Protein AF-0000000083109271 (afdb_homodimer)

Organism: NCBI:txid185642

Structure (mmCIF, N/CA/C/O backbone):
data_AF-0000000083109271-model_v1
#
loop_
_entity.id
_entity.type
_entity.pdbx_description
1 polymer 'Uncharacterized protein'
#
loop_
_atom_site.group_PDB
_atom_site.id
_atom_site.type_symbol
_atom_site.label_atom_id
_atom_site.label_alt_id
_atom_site.label_comp_id
_atom_site.label_asym_id
_atom_site.label_entity_id
_atom_site.label_seq_id
_atom_site.pdbx_PDB_ins_code
_atom_site.Cartn_x
_atom_site.Cartn_y
_atom_site.Cartn_z
_atom_site.occupancy
_atom_site.B_iso_or_equiv
_atom_site.auth_seq_id
_atom_site.auth_comp_id
_atom_site.auth_asym_id
_atom_site.auth_atom_id
_atom_site.pdbx_PDB_model_num
ATOM 1 N N . MET A 1 1 ? 18.438 64.188 4.258 1 33.44 1 MET A N 1
ATOM 2 C CA . MET A 1 1 ? 17.203 64.125 3.498 1 33.44 1 MET A CA 1
ATOM 3 C C . MET A 1 1 ? 16.547 62.719 3.629 1 33.44 1 MET A C 1
ATOM 5 O O . MET A 1 1 ? 17.172 61.719 3.338 1 33.44 1 MET A O 1
ATOM 9 N N . THR A 1 2 ? 15.68 62.5 4.598 1 39.66 2 THR A N 1
ATOM 10 C CA . THR A 1 2 ? 15.195 61.219 5.141 1 39.66 2 THR A CA 1
ATOM 11 C C . THR A 1 2 ? 14.234 60.562 4.164 1 39.66 2 THR A C 1
ATOM 13 O O . THR A 1 2 ? 13.367 61.219 3.588 1 39.66 2 THR A O 1
ATOM 16 N N . LEU A 1 3 ? 14.688 59.656 3.338 1 44.5 3 LEU A N 1
ATOM 17 C CA . LEU A 1 3 ? 13.922 59 2.271 1 44.5 3 LEU A CA 1
ATOM 18 C C . LEU A 1 3 ? 12.672 58.344 2.826 1 44.5 3 LEU A C 1
ATOM 20 O O . LEU A 1 3 ? 12.727 57.688 3.875 1 44.5 3 LEU A O 1
ATOM 24 N N . PRO A 1 4 ? 11.391 58.719 2.477 1 43.66 4 PRO A N 1
ATOM 25 C CA . PRO A 1 4 ? 10.133 58.281 3.088 1 43.66 4 PRO A CA 1
ATOM 26 C C . PRO A 1 4 ? 9.844 56.812 2.809 1 43.66 4 PRO A C 1
ATOM 28 O O . PRO A 1 4 ? 10.258 56.281 1.772 1 43.66 4 PRO A O 1
ATOM 31 N N . VAL A 1 5 ? 9.844 55.875 3.785 1 42.28 5 VAL A N 1
ATOM 32 C CA . VAL A 1 5 ? 9.531 54.438 3.674 1 42.28 5 VAL A CA 1
ATOM 33 C C . VAL A 1 5 ? 8.07 54.25 3.273 1 42.28 5 VAL A C 1
ATOM 35 O O . VAL A 1 5 ? 7.168 54.781 3.943 1 42.28 5 VAL A O 1
ATOM 38 N N . ARG A 1 6 ? 7.684 54.156 2.064 1 40.88 6 ARG A N 1
ATOM 39 C CA . ARG A 1 6 ? 6.312 53.969 1.598 1 40.88 6 ARG A CA 1
ATOM 40 C C . ARG A 1 6 ? 5.703 52.688 2.164 1 40.88 6 ARG A C 1
ATOM 42 O O . ARG A 1 6 ? 6.273 51.625 2.02 1 40.88 6 ARG A O 1
ATOM 49 N N . ARG A 1 7 ? 5.008 52.75 3.213 1 38.44 7 ARG A N 1
ATOM 50 C CA . ARG A 1 7 ? 4.266 51.625 3.785 1 38.44 7 ARG A CA 1
ATOM 51 C C . ARG A 1 7 ? 3.186 51.156 2.826 1 38.44 7 ARG A C 1
ATOM 53 O O . ARG A 1 7 ? 2.4 51.938 2.309 1 38.44 7 ARG A O 1
ATOM 60 N N . ALA A 1 8 ? 3.342 50.094 2.098 1 38.78 8 ALA A N 1
ATOM 61 C CA . ALA A 1 8 ? 2.387 49.5 1.168 1 38.78 8 ALA A CA 1
ATOM 62 C C . ALA A 1 8 ? 1.059 49.219 1.859 1 38.78 8 ALA A C 1
ATOM 64 O O . ALA A 1 8 ? 1.035 48.719 2.994 1 38.78 8 ALA A O 1
ATOM 65 N N . GLY A 1 9 ? 0.01 49.844 1.581 1 34.12 9 GLY A N 1
ATOM 66 C CA . GLY A 1 9 ? -1.346 49.75 2.1 1 34.12 9 GLY A CA 1
ATOM 67 C C . GLY A 1 9 ? -1.927 48.344 2.039 1 34.12 9 GLY A C 1
ATOM 68 O O . GLY A 1 9 ? -1.561 47.562 1.168 1 34.12 9 GLY A O 1
ATOM 69 N N . ALA A 1 10 ? -2.35 47.812 3.178 1 34.78 10 ALA A N 1
ATOM 70 C CA . ALA A 1 10 ? -3.016 46.531 3.377 1 34.78 10 ALA A CA 1
ATOM 71 C C . ALA A 1 10 ? -4.176 46.344 2.398 1 34.78 10 ALA A C 1
ATOM 73 O O . ALA A 1 10 ? -5.098 47.188 2.369 1 34.78 10 ALA A O 1
ATOM 74 N N . THR A 1 11 ? -3.98 45.906 1.215 1 39.78 11 THR A N 1
ATOM 75 C CA . THR A 1 11 ? -5.125 45.594 0.373 1 39.78 11 THR A CA 1
ATOM 76 C C . THR A 1 11 ? -6.188 44.844 1.175 1 39.78 11 THR A C 1
ATOM 78 O O . THR A 1 11 ? -5.867 43.969 1.988 1 39.78 11 THR A O 1
ATOM 81 N N . PRO A 1 12 ? -7.434 45.281 1.32 1 40.5 12 PRO A N 1
ATOM 82 C CA . PRO A 1 12 ? -8.523 44.594 2.021 1 40.5 12 PRO A CA 1
ATOM 83 C C . PRO A 1 12 ? -8.586 43.094 1.694 1 40.5 12 PRO A C 1
ATOM 85 O O . PRO A 1 12 ? -8.172 42.688 0.608 1 40.5 12 PRO A O 1
ATOM 88 N N . ALA A 1 13 ? -8.438 42.25 2.668 1 38.62 13 ALA A N 1
ATOM 89 C CA . ALA A 1 13 ? -8.625 40.781 2.602 1 38.62 13 ALA A CA 1
ATOM 90 C C . ALA A 1 13 ? -9.883 40.438 1.815 1 38.62 13 ALA A C 1
ATOM 92 O O . ALA A 1 13 ? -11 40.562 2.32 1 38.62 13 ALA A O 1
ATOM 93 N N . MET A 1 14 ? -10.078 40.875 0.591 1 36.94 14 MET A N 1
ATOM 94 C CA . MET A 1 14 ? -11.195 40.281 -0.158 1 36.94 14 MET A CA 1
ATOM 95 C C . MET A 1 14 ? -11.359 38.812 0.16 1 36.94 14 MET A C 1
ATOM 97 O O . MET A 1 14 ? -10.367 38.062 0.246 1 36.94 14 MET A O 1
ATOM 101 N N . TRP A 1 15 ? -12.508 38.406 0.805 1 38.78 15 TRP A N 1
ATOM 102 C CA . TRP A 1 15 ? -13.039 37.094 1.066 1 38.78 15 TRP A CA 1
ATOM 103 C C . TRP A 1 15 ? -12.68 36.125 -0.062 1 38.78 15 TRP A C 1
ATOM 105 O O . TRP A 1 15 ? -13.094 36.312 -1.208 1 38.78 15 TRP A O 1
ATOM 115 N N . ARG A 1 16 ? -11.492 35.781 -0.219 1 41.09 16 ARG A N 1
ATOM 116 C CA . ARG A 1 16 ? -11.117 34.781 -1.213 1 41.09 16 ARG A CA 1
ATOM 117 C C . ARG A 1 16 ? -11.977 33.531 -1.068 1 41.09 16 ARG A C 1
ATOM 119 O O . ARG A 1 16 ? -11.688 32.656 -0.235 1 41.09 16 ARG A O 1
ATOM 126 N N . PRO A 1 17 ? -13.289 33.656 -1.254 1 43.59 17 PRO A N 1
ATOM 127 C CA . PRO A 1 17 ? -14.164 32.469 -1.225 1 43.59 17 PRO A CA 1
ATOM 128 C C . PRO A 1 17 ? -13.555 31.266 -1.937 1 43.59 17 PRO A C 1
ATOM 130 O O . PRO A 1 17 ? -14.039 30.141 -1.782 1 43.59 17 PRO A O 1
ATOM 133 N N . PHE A 1 18 ? -12.781 31.516 -3.008 1 41.62 18 PHE A N 1
ATOM 134 C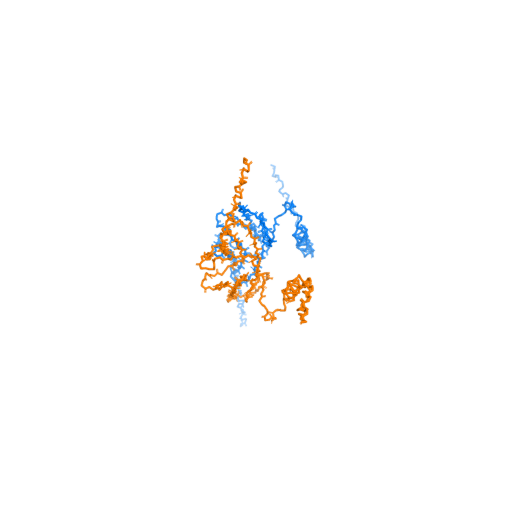 CA . PHE A 1 18 ? -12.477 30.453 -3.963 1 41.62 18 PHE A CA 1
ATOM 135 C C . PHE A 1 18 ? -11.336 29.578 -3.453 1 41.62 18 PHE A C 1
ATOM 137 O O . PHE A 1 18 ? -10.625 28.953 -4.242 1 41.62 18 PHE A O 1
ATOM 144 N N . ARG A 1 19 ? -10.891 29.797 -2.316 1 45.44 19 ARG A N 1
ATOM 145 C CA . ARG A 1 19 ? -9.906 28.828 -1.854 1 45.44 19 ARG A CA 1
ATOM 146 C C . ARG A 1 19 ? -10.43 27.406 -2.002 1 45.44 19 ARG A C 1
ATOM 148 O O . ARG A 1 19 ? -9.656 26.469 -2.248 1 45.44 19 ARG A O 1
ATOM 155 N N . GLY A 1 20 ? -11.742 27.266 -1.906 1 47.72 20 GLY A N 1
ATOM 156 C CA . GLY A 1 20 ? -12.344 25.969 -2.135 1 47.72 20 GLY A CA 1
ATOM 157 C C . GLY A 1 20 ? -12.18 25.484 -3.561 1 47.72 20 GLY A C 1
ATOM 158 O O . GLY A 1 20 ? -11.945 24.281 -3.793 1 47.72 20 GLY A O 1
ATOM 159 N N . PHE A 1 21 ? -12.297 26.422 -4.469 1 49.78 21 PHE A N 1
ATOM 160 C CA . PHE A 1 21 ? -12.227 26.047 -5.875 1 49.78 21 PHE A CA 1
ATOM 161 C C . PHE A 1 21 ? -10.797 25.688 -6.27 1 49.78 21 PHE A C 1
ATOM 163 O O . PHE A 1 21 ? -10.578 24.75 -7.047 1 49.78 21 PHE A O 1
ATOM 170 N N . GLU A 1 22 ? -9.844 26.328 -5.707 1 51.22 22 GLU A N 1
ATOM 171 C CA . GLU A 1 22 ? -8.461 25.984 -6.031 1 51.22 22 GLU A CA 1
ATOM 172 C C . GLU A 1 22 ? -8.094 24.609 -5.484 1 51.22 22 GLU A C 1
ATOM 174 O O . GLU A 1 22 ? -7.379 23.844 -6.145 1 51.22 22 GLU A O 1
ATOM 179 N N . ASP A 1 23 ? -8.578 24.359 -4.297 1 53.47 23 ASP A N 1
ATOM 180 C CA . ASP A 1 23 ? -8.336 23.047 -3.73 1 53.47 23 ASP A CA 1
ATOM 181 C C . ASP A 1 23 ? -9.062 21.969 -4.535 1 53.47 23 ASP A C 1
ATOM 183 O O . ASP A 1 23 ? -8.516 20.875 -4.754 1 53.47 23 ASP A O 1
ATOM 187 N N . ILE A 1 24 ? -10.219 22.438 -5.074 1 55.84 24 ILE A N 1
ATOM 188 C CA . ILE A 1 24 ? -10.984 21.469 -5.852 1 55.84 24 ILE A CA 1
ATOM 189 C C . ILE A 1 24 ? -10.336 21.281 -7.223 1 55.84 24 ILE A C 1
ATOM 191 O O . ILE A 1 24 ? -10.234 20.156 -7.715 1 55.84 24 ILE A O 1
ATOM 195 N N . TYR A 1 25 ? -9.836 22.312 -7.809 1 55.38 25 TYR A N 1
ATOM 196 C CA . TYR A 1 25 ? -9.188 22.234 -9.109 1 55.38 25 TYR A CA 1
ATOM 197 C C . TYR A 1 25 ? -7.867 21.484 -9.008 1 55.38 25 TYR A C 1
ATOM 199 O O . TYR A 1 25 ? -7.543 20.672 -9.875 1 55.38 25 TYR A O 1
ATOM 207 N N . SER A 1 26 ? -7.129 21.766 -7.98 1 57.38 26 SER A N 1
ATOM 208 C CA . SER A 1 26 ? -5.891 21.016 -7.781 1 57.38 26 SER A CA 1
ATOM 209 C C . SER A 1 26 ? -6.176 19.531 -7.516 1 57.38 26 SER A C 1
ATOM 211 O O . SER A 1 26 ? -5.48 18.656 -8.039 1 57.38 26 SER A O 1
ATOM 213 N N . GLU A 1 27 ? -7.219 19.344 -6.855 1 55.88 27 GLU A N 1
ATOM 214 C CA . GLU A 1 27 ? -7.617 17.953 -6.609 1 55.88 27 GLU A CA 1
ATOM 215 C C . GLU A 1 27 ? -8.164 17.297 -7.879 1 55.88 27 GLU A C 1
ATOM 217 O O . GLU A 1 27 ? -7.891 16.125 -8.148 1 55.88 27 GLU A O 1
ATOM 222 N N . PHE A 1 28 ? -8.922 18.109 -8.602 1 57.59 28 PHE A N 1
ATOM 223 C CA . PHE A 1 28 ? -9.43 17.641 -9.883 1 57.59 28 PHE A CA 1
ATOM 224 C C . PHE A 1 28 ? -8.289 17.359 -10.852 1 57.59 28 PHE A C 1
ATOM 226 O O . PHE A 1 28 ? -8.297 16.328 -11.539 1 57.59 28 PHE A O 1
ATOM 233 N N . ASP A 1 29 ? -7.406 18.203 -10.977 1 56.56 29 ASP A N 1
ATOM 234 C CA . ASP A 1 29 ? -6.242 18.031 -11.836 1 56.56 29 ASP A CA 1
ATOM 235 C C . ASP A 1 29 ? -5.441 16.797 -11.438 1 56.56 29 ASP A C 1
ATOM 237 O O . ASP A 1 29 ? -5.008 16.031 -12.297 1 56.56 29 ASP A O 1
ATOM 241 N N . ARG A 1 30 ? -5.27 16.672 -10.195 1 57.62 30 ARG A N 1
ATOM 242 C CA . ARG A 1 30 ? -4.578 15.477 -9.711 1 57.62 30 ARG A CA 1
ATOM 243 C C . ARG A 1 30 ? -5.383 14.211 -10.016 1 57.62 30 ARG A C 1
ATOM 245 O O . ARG A 1 30 ? -4.816 13.188 -10.398 1 57.62 30 ARG A O 1
ATOM 252 N N . LEU A 1 31 ? -6.605 14.398 -9.812 1 56.66 31 LEU A N 1
ATOM 253 C CA . LEU A 1 31 ? -7.488 13.273 -10.094 1 56.66 31 LEU A CA 1
ATOM 254 C C . LEU A 1 31 ? -7.484 12.938 -11.578 1 56.66 31 LEU A C 1
ATOM 256 O O . LEU A 1 31 ? -7.406 11.766 -11.953 1 56.66 31 LEU A O 1
ATOM 260 N N . VAL A 1 32 ? -7.633 13.898 -12.359 1 58.09 32 VAL A N 1
ATOM 261 C CA . VAL A 1 32 ? -7.625 13.688 -13.805 1 58.09 32 VAL A CA 1
ATOM 262 C C . VAL A 1 32 ? -6.281 13.109 -14.234 1 58.09 32 VAL A C 1
ATOM 264 O O . VAL A 1 32 ? -6.23 12.188 -15.055 1 58.09 32 VAL A O 1
ATOM 267 N N . GLN A 1 33 ? -5.293 13.648 -13.734 1 56.75 33 GLN A N 1
ATOM 268 C CA . GLN A 1 33 ? -3.969 13.125 -14.07 1 56.75 33 GLN A CA 1
ATOM 269 C C . GLN A 1 33 ? -3.812 11.68 -13.602 1 56.75 33 GLN A C 1
ATOM 271 O O . GLN A 1 33 ? -3.195 10.867 -14.297 1 56.75 33 GLN A O 1
ATOM 276 N N . SER A 1 34 ? -4.348 11.406 -12.445 1 53.97 34 SER A N 1
ATOM 277 C CA . SER A 1 34 ? -4.297 10.039 -11.938 1 53.97 34 SER A CA 1
ATOM 278 C C . SER A 1 34 ? -5.168 9.109 -12.773 1 53.97 34 SER A C 1
ATOM 280 O O . SER A 1 34 ? -4.832 7.934 -12.953 1 53.97 34 SER A O 1
ATOM 282 N N . LEU A 1 35 ? -6.227 9.539 -13.055 1 51.66 35 LEU A N 1
ATOM 283 C CA . LEU A 1 35 ? -7.172 8.727 -13.812 1 51.66 35 LEU A CA 1
ATOM 284 C C . LEU A 1 35 ? -6.699 8.539 -15.25 1 51.66 35 LEU A C 1
ATOM 286 O O . LEU A 1 35 ? -6.988 7.512 -15.875 1 51.66 35 LEU A O 1
ATOM 290 N N . VAL A 1 36 ? -6.289 9.656 -15.781 1 50.25 36 VAL A N 1
ATOM 291 C CA . VAL A 1 36 ? -5.75 9.523 -17.125 1 50.25 36 VAL A CA 1
ATOM 292 C C . VAL A 1 36 ? -4.375 8.859 -17.078 1 50.25 36 VAL A C 1
ATOM 294 O O . VAL A 1 36 ? -3.381 9.508 -16.734 1 50.25 36 VAL A O 1
ATOM 297 N N . GLY A 1 37 ? -4.195 7.773 -16.406 1 46.09 37 GLY A N 1
ATOM 298 C CA . GLY A 1 37 ? -3.072 6.852 -16.422 1 46.09 37 GLY A CA 1
ATOM 299 C C . GLY A 1 37 ? -2.363 6.785 -17.75 1 46.09 37 GLY A C 1
ATOM 300 O O . GLY A 1 37 ? -2.441 5.773 -18.453 1 46.09 37 GLY A O 1
ATOM 301 N N . GLY A 1 38 ? -2.24 7.684 -18.594 1 42 38 GLY A N 1
ATOM 302 C CA . GLY A 1 38 ? -1.486 7.203 -19.734 1 42 38 GLY A CA 1
ATOM 303 C C . GLY A 1 38 ? -0.257 6.402 -19.344 1 42 38 GLY A C 1
ATOM 304 O O . GLY A 1 38 ? 0.274 6.566 -18.25 1 42 38 GLY A O 1
ATOM 305 N N . PRO A 1 39 ? -0.077 5.027 -19.812 1 45.72 39 PRO A N 1
ATOM 306 C CA . PRO A 1 39 ? 1.191 4.355 -19.516 1 45.72 39 PRO A CA 1
ATOM 307 C C . PRO A 1 39 ? 2.311 5.336 -19.188 1 45.72 39 PRO A C 1
ATOM 309 O O . PRO A 1 39 ? 3.17 5.035 -18.344 1 45.72 39 PRO A O 1
ATOM 312 N N . GLY A 1 40 ? 2.734 6.211 -20.109 1 43.56 40 GLY A N 1
ATOM 313 C CA . GLY A 1 40 ? 3.742 7.25 -20.25 1 43.56 40 GLY A CA 1
ATOM 314 C C . GLY A 1 40 ? 3.371 8.539 -19.531 1 43.56 40 GLY A C 1
ATOM 315 O O . GLY A 1 40 ? 3.982 9.578 -19.766 1 43.56 40 GLY A O 1
ATOM 316 N N . GLY A 1 41 ? 2.201 8.797 -19.25 1 47.31 41 GLY A N 1
ATOM 317 C CA . GLY A 1 41 ? 2.045 10.18 -18.812 1 47.31 41 GLY A CA 1
ATOM 318 C C . GLY A 1 41 ? 2.799 10.492 -17.531 1 47.31 41 GLY A C 1
ATOM 319 O O . GLY A 1 41 ? 2.854 9.664 -16.625 1 47.31 41 GLY A O 1
ATOM 320 N N . ASP A 1 42 ? 3.842 11.188 -17.484 1 58.25 42 ASP A N 1
ATOM 321 C CA . ASP A 1 42 ? 4.898 11.719 -16.625 1 58.25 42 ASP A CA 1
ATOM 322 C C . ASP A 1 42 ? 4.34 12.156 -15.273 1 58.25 42 ASP A C 1
ATOM 324 O O . ASP A 1 42 ? 5.027 12.828 -14.5 1 58.25 42 ASP A O 1
ATOM 328 N N . GLY A 1 43 ? 3.082 11.82 -15.047 1 79.38 43 GLY A N 1
ATOM 329 C CA . GLY A 1 43 ? 2.648 12.422 -13.805 1 79.38 43 GLY A CA 1
ATOM 330 C C . GLY A 1 43 ? 2.77 11.492 -12.609 1 79.38 43 GLY A C 1
ATOM 331 O O . GLY A 1 43 ? 2.785 10.266 -12.773 1 79.38 43 GLY A O 1
ATOM 332 N N . ALA A 1 44 ? 3.08 11.922 -11.492 1 93.12 44 ALA A N 1
ATOM 333 C CA . ALA A 1 44 ? 3.203 11.227 -10.211 1 93.12 44 ALA A CA 1
ATOM 334 C C . ALA A 1 44 ? 1.857 10.664 -9.758 1 93.12 44 ALA A C 1
ATOM 336 O O . ALA A 1 44 ? 0.827 11.328 -9.883 1 93.12 44 ALA A O 1
ATOM 337 N N . TRP A 1 45 ? 1.792 9.336 -9.461 1 92.69 45 TRP A N 1
ATOM 338 C CA . TRP A 1 45 ? 0.557 8.781 -8.906 1 92.69 45 TRP A CA 1
ATOM 339 C C . TRP A 1 45 ? 0.352 9.242 -7.469 1 92.69 45 TRP A C 1
ATOM 341 O O . TRP A 1 45 ? 1.305 9.641 -6.797 1 92.69 45 TRP A O 1
ATOM 351 N N . LEU A 1 46 ? -0.941 9.188 -7.008 1 95.44 46 LEU A N 1
ATOM 352 C CA . LEU A 1 46 ? -1.332 9.648 -5.68 1 95.44 46 LEU A CA 1
ATOM 353 C C . LEU A 1 46 ? -1.499 8.477 -4.719 1 95.44 46 LEU A C 1
ATOM 355 O O . LEU A 1 46 ? -2.439 7.691 -4.852 1 95.44 46 LEU A O 1
ATOM 359 N N . PRO A 1 47 ? -0.649 8.367 -3.715 1 97.81 47 PRO A N 1
ATOM 360 C CA . PRO A 1 47 ? -0.826 7.277 -2.748 1 97.81 47 PRO A CA 1
ATOM 361 C C . PRO A 1 47 ? -2.041 7.484 -1.846 1 97.81 47 PRO A C 1
ATOM 363 O O . PRO A 1 47 ? -2.43 8.625 -1.576 1 97.81 47 PRO A O 1
ATOM 366 N N . ALA A 1 48 ? -2.705 6.379 -1.433 1 96.25 48 ALA A N 1
ATOM 367 C CA . ALA A 1 48 ? -3.756 6.473 -0.423 1 96.25 48 ALA A CA 1
ATOM 368 C C . ALA A 1 48 ? -3.209 7.031 0.887 1 96.25 48 ALA A C 1
ATOM 370 O O . ALA A 1 48 ? -2.076 6.738 1.271 1 96.25 48 ALA A O 1
ATOM 371 N N . ALA A 1 49 ? -4.039 7.824 1.551 1 97.5 49 ALA A N 1
ATOM 372 C CA . ALA A 1 49 ? -3.57 8.477 2.77 1 97.5 49 ALA A CA 1
ATOM 373 C C . ALA A 1 49 ? -4.734 8.812 3.695 1 97.5 49 ALA A C 1
ATOM 375 O O . ALA A 1 49 ? -5.867 9 3.238 1 97.5 49 ALA A O 1
ATOM 376 N N . ASP A 1 50 ? -4.426 8.797 4.961 1 96.31 50 ASP A N 1
ATOM 377 C CA . ASP A 1 50 ? -5.332 9.32 5.98 1 96.31 50 ASP A CA 1
ATOM 378 C C . ASP A 1 50 ? -4.742 10.555 6.66 1 96.31 50 ASP A C 1
ATOM 380 O O . ASP A 1 50 ? -3.539 10.602 6.93 1 96.31 50 ASP A O 1
ATOM 384 N N . VAL A 1 51 ? -5.566 11.516 6.91 1 97.25 51 VAL A N 1
ATOM 385 C CA . VAL A 1 51 ? -5.168 12.688 7.676 1 97.25 51 VAL A CA 1
ATOM 386 C C . VAL A 1 51 ? -6.059 12.836 8.906 1 97.25 51 VAL A C 1
ATOM 388 O O . VAL A 1 51 ? -7.285 12.922 8.789 1 97.25 51 VAL A O 1
ATOM 391 N N . SER A 1 52 ? -5.445 12.844 10.055 1 96.88 52 SER A N 1
ATOM 392 C CA . SER A 1 52 ? -6.141 13.07 11.312 1 96.88 52 SER A CA 1
ATOM 393 C C . SER A 1 52 ? -5.629 14.32 12.016 1 96.88 52 SER A C 1
ATOM 395 O O . SER A 1 52 ? -4.473 14.711 11.836 1 96.88 52 SER A O 1
ATOM 397 N N . GLU A 1 53 ? -6.531 14.883 12.836 1 96.5 53 GLU A N 1
ATOM 398 C CA . GLU A 1 53 ? -6.195 16.125 13.531 1 96.5 53 GLU A CA 1
ATOM 399 C C . GLU A 1 53 ? -6.586 16.047 15.008 1 96.5 53 GLU A C 1
ATOM 401 O O . GLU A 1 53 ? -7.723 15.695 15.336 1 96.5 53 GLU A O 1
ATOM 406 N N . THR A 1 54 ? -5.664 16.312 15.875 1 94.56 54 THR A N 1
ATOM 407 C CA . THR A 1 54 ? -5.918 16.547 17.297 1 94.56 54 THR A CA 1
ATOM 408 C C . THR A 1 54 ? -5.633 18 17.656 1 94.56 54 THR A C 1
ATOM 410 O O . THR A 1 54 ? -5.258 18.797 16.797 1 94.56 54 THR A O 1
ATOM 413 N N . GLU A 1 55 ? -5.883 18.281 18.844 1 92.75 55 GLU A N 1
ATOM 414 C CA . GLU A 1 55 ? -5.539 19.625 19.297 1 92.75 55 GLU A CA 1
ATOM 415 C C . GLU A 1 55 ? -4.031 19.859 19.234 1 92.75 55 GLU A C 1
ATOM 417 O O . GLU A 1 55 ? -3.578 20.984 18.984 1 92.75 55 GLU A O 1
ATOM 422 N N . ALA A 1 56 ? -3.334 18.828 19.344 1 94.69 56 ALA A N 1
ATOM 423 C CA . ALA A 1 56 ? -1.888 18.953 19.5 1 94.69 56 ALA A CA 1
ATOM 424 C C . ALA A 1 56 ? -1.172 18.797 18.156 1 94.69 56 ALA A C 1
ATOM 426 O O . ALA A 1 56 ? -0.056 19.281 17.984 1 94.69 56 ALA A O 1
ATOM 427 N N . ALA A 1 57 ? -1.842 18.047 17.25 1 96.75 57 ALA A N 1
ATOM 428 C CA . ALA A 1 57 ? -1.044 17.703 16.078 1 96.75 57 ALA A CA 1
ATOM 429 C C . ALA A 1 57 ? -1.931 17.234 14.93 1 96.75 57 ALA A C 1
ATOM 431 O O . ALA A 1 57 ? -3.098 16.891 15.141 1 96.75 57 ALA A O 1
ATOM 432 N N . TYR A 1 58 ? -1.369 17.25 13.727 1 97.12 58 TYR A N 1
ATOM 433 C CA . TYR A 1 58 ? -1.837 16.453 12.602 1 97.12 58 TYR A CA 1
ATOM 434 C C . TYR A 1 58 ? -1.049 15.148 12.508 1 97.12 58 TYR A C 1
ATOM 436 O O . TYR A 1 58 ? 0.159 15.125 12.758 1 97.12 58 TYR A O 1
ATOM 444 N N . VAL A 1 59 ? -1.742 14.102 12.164 1 97.44 59 VAL A N 1
ATOM 445 C CA . VAL A 1 59 ? -1.092 12.844 11.82 1 97.44 59 VAL A CA 1
ATOM 446 C C . VAL A 1 59 ? -1.479 12.43 10.406 1 97.44 59 VAL A C 1
ATOM 448 O O . VAL A 1 59 ? -2.664 12.281 10.094 1 97.44 59 VAL A O 1
ATOM 451 N N . VAL A 1 60 ? -0.477 12.305 9.508 1 97.75 60 VAL A N 1
ATOM 452 C CA . VAL A 1 60 ? -0.672 11.898 8.117 1 97.75 60 VAL A CA 1
ATOM 453 C C . VAL A 1 60 ? -0.084 10.5 7.902 1 97.75 60 VAL A C 1
ATOM 455 O O . VAL A 1 60 ? 1.099 10.273 8.164 1 97.75 60 VAL A O 1
ATOM 458 N N . GLU A 1 61 ? -0.921 9.594 7.516 1 97.38 61 GLU A N 1
ATOM 459 C CA . GLU A 1 61 ? -0.506 8.234 7.199 1 97.38 61 GLU A CA 1
ATOM 460 C C . GLU A 1 61 ? -0.63 7.953 5.707 1 97.38 61 GLU A C 1
ATOM 462 O O . GLU A 1 61 ? -1.726 8.023 5.145 1 97.38 61 GLU A O 1
ATOM 467 N N . ILE A 1 62 ? 0.479 7.594 5.035 1 98.12 62 ILE A N 1
ATOM 468 C CA . ILE A 1 62 ? 0.529 7.43 3.588 1 98.12 62 ILE A CA 1
ATOM 469 C C . ILE A 1 62 ? 1.001 6.016 3.246 1 98.12 62 ILE A C 1
ATOM 471 O O . ILE A 1 62 ? 2.006 5.543 3.783 1 98.12 62 ILE A O 1
ATOM 475 N N . GLU A 1 63 ? 0.287 5.352 2.385 1 98.25 63 GLU A N 1
ATOM 476 C CA . GLU A 1 63 ? 0.667 4.008 1.961 1 98.25 63 GLU A CA 1
ATOM 477 C C . GLU A 1 63 ? 1.749 4.051 0.885 1 98.25 63 GLU A C 1
ATOM 479 O O . GLU A 1 63 ? 1.537 4.613 -0.192 1 98.25 63 GLU A O 1
ATOM 484 N N . LEU A 1 64 ? 2.898 3.414 1.172 1 98 64 LEU A N 1
ATOM 485 C CA . LEU A 1 64 ? 4.035 3.369 0.259 1 98 64 LEU A CA 1
ATOM 486 C C . LEU A 1 64 ? 4.637 1.969 0.208 1 98 64 LEU A C 1
ATOM 488 O O . LEU A 1 64 ? 5.809 1.78 0.536 1 98 64 LEU A O 1
ATOM 492 N N . PRO A 1 65 ? 3.898 1.038 -0.278 1 97.12 65 PRO A N 1
ATOM 493 C CA . PRO A 1 65 ? 4.41 -0.334 -0.301 1 97.12 65 PRO A CA 1
ATOM 494 C C . PRO A 1 65 ? 5.66 -0.484 -1.163 1 97.12 65 PRO A C 1
ATOM 496 O O . PRO A 1 65 ? 5.672 -0.055 -2.32 1 97.12 65 PRO A O 1
ATOM 499 N N . GLY A 1 66 ? 6.637 -1.137 -0.633 1 95.12 66 GLY A N 1
ATOM 500 C CA . GLY A 1 66 ? 7.855 -1.44 -1.366 1 95.12 66 GLY A CA 1
ATOM 501 C C . GLY A 1 66 ? 8.875 -0.318 -1.321 1 95.12 66 GLY A C 1
ATOM 502 O O . GLY A 1 66 ? 9.984 -0.459 -1.837 1 95.12 66 GLY A O 1
ATOM 503 N N . VAL A 1 67 ? 8.508 0.768 -0.683 1 96.44 67 VAL A N 1
ATOM 504 C CA . VAL A 1 67 ? 9.398 1.923 -0.662 1 96.44 67 VAL A CA 1
ATOM 505 C C . VAL A 1 67 ? 10.266 1.882 0.59 1 96.44 67 VAL A C 1
ATOM 507 O O . VAL A 1 67 ? 9.789 1.563 1.68 1 96.44 67 VAL A O 1
ATOM 510 N N . ARG A 1 68 ? 11.5 2.205 0.389 1 94.44 68 ARG A N 1
ATOM 511 C CA . ARG A 1 68 ? 12.422 2.305 1.517 1 94.44 68 ARG A CA 1
ATOM 512 C C . ARG A 1 68 ? 12.508 3.736 2.031 1 94.44 68 ARG A C 1
ATOM 514 O O . ARG A 1 68 ? 12.281 4.688 1.278 1 94.44 68 ARG A O 1
ATOM 521 N N . PRO A 1 69 ? 12.836 3.852 3.303 1 95 69 PRO A N 1
ATOM 522 C CA . PRO A 1 69 ? 12.922 5.199 3.869 1 95 69 PRO A CA 1
ATOM 523 C C . PRO A 1 69 ? 13.836 6.121 3.068 1 95 69 PRO A C 1
ATOM 525 O O . PRO A 1 69 ? 13.531 7.305 2.898 1 95 69 PRO A O 1
ATOM 528 N N . GLY A 1 70 ? 14.906 5.641 2.512 1 94.31 70 GLY A N 1
ATOM 529 C CA . GLY A 1 70 ? 15.859 6.453 1.771 1 94.31 70 GLY A CA 1
ATOM 530 C C . GLY A 1 70 ? 15.328 6.922 0.429 1 94.31 70 GLY A C 1
ATOM 531 O O . GLY A 1 70 ? 15.898 7.816 -0.194 1 94.31 70 GLY A O 1
ATOM 532 N N . ASP A 1 71 ? 14.172 6.438 0.07 1 94.75 71 ASP A N 1
ATOM 533 C CA . ASP A 1 71 ? 13.602 6.758 -1.238 1 94.75 71 ASP A CA 1
ATOM 534 C C . ASP A 1 71 ? 12.383 7.664 -1.104 1 94.75 71 ASP A C 1
ATOM 536 O O . ASP A 1 71 ? 11.562 7.75 -2.021 1 94.75 71 ASP A O 1
ATOM 540 N N . VAL A 1 72 ? 12.211 8.281 0.012 1 97.75 72 VAL A N 1
ATOM 541 C CA . VAL A 1 72 ? 11.078 9.156 0.279 1 97.75 72 VAL A CA 1
ATOM 542 C C . VAL A 1 72 ? 11.57 10.531 0.713 1 97.75 72 VAL A C 1
ATOM 544 O O . VAL A 1 72 ? 12.508 10.641 1.511 1 97.75 72 VAL A O 1
ATOM 547 N N . ASP A 1 73 ? 10.992 11.547 0.146 1 98.25 73 ASP A N 1
ATOM 548 C CA . ASP A 1 73 ? 11.234 12.922 0.558 1 98.25 73 ASP A CA 1
ATOM 549 C C . ASP A 1 73 ? 9.992 13.523 1.224 1 98.25 73 ASP A C 1
ATOM 551 O O . ASP A 1 73 ? 8.898 13.469 0.666 1 98.25 73 ASP A O 1
ATOM 555 N N . VAL A 1 74 ? 10.164 14.062 2.43 1 98.38 74 VAL A N 1
ATOM 556 C CA . VAL A 1 74 ? 9.086 14.703 3.186 1 98.38 74 VAL A CA 1
ATOM 557 C C . VAL A 1 74 ? 9.438 16.172 3.428 1 98.38 74 VAL A C 1
ATOM 559 O O . VAL A 1 74 ? 10.469 16.484 4.023 1 98.38 74 VAL A O 1
ATOM 562 N N . GLU A 1 75 ? 8.539 17.031 2.982 1 97.75 75 GLU A N 1
ATOM 563 C CA . GLU A 1 75 ? 8.781 18.469 3.137 1 97.75 75 GLU A CA 1
ATOM 564 C C . GLU A 1 75 ? 7.547 19.172 3.689 1 97.75 75 GLU A C 1
ATOM 566 O O . GLU A 1 75 ? 6.418 18.875 3.287 1 97.75 75 GLU A O 1
ATOM 571 N N . LEU A 1 76 ? 7.781 20 4.594 1 97 76 LEU A N 1
ATOM 572 C CA . LEU A 1 76 ? 6.75 20.922 5.07 1 97 76 LEU A CA 1
ATOM 573 C C . LEU A 1 76 ? 7.102 22.359 4.73 1 97 76 LEU A C 1
ATOM 575 O O . LEU A 1 76 ? 8.086 22.906 5.242 1 97 76 LEU A O 1
ATOM 579 N N . ASP A 1 77 ? 6.402 22.938 3.828 1 92.69 77 ASP A N 1
ATOM 580 C CA . ASP A 1 77 ? 6.543 24.344 3.461 1 92.69 77 ASP A CA 1
ATOM 581 C C . ASP A 1 77 ? 5.324 25.156 3.9 1 92.69 77 ASP A C 1
ATOM 583 O O . ASP A 1 77 ? 4.27 25.078 3.27 1 92.69 77 ASP A O 1
ATOM 587 N N . GLY A 1 78 ? 5.609 25.984 4.918 1 92.75 78 GLY A N 1
ATOM 588 C CA . GLY A 1 78 ? 4.438 26.594 5.535 1 92.75 78 GLY A CA 1
ATOM 589 C C . GLY A 1 78 ? 3.465 25.578 6.09 1 92.75 78 GLY A C 1
ATOM 590 O O . GLY A 1 78 ? 3.822 24.781 6.961 1 92.75 78 GLY A O 1
ATOM 591 N N . ASN A 1 79 ? 2.262 25.547 5.586 1 96.06 79 ASN A N 1
ATOM 592 C CA . ASN A 1 79 ? 1.259 24.609 6.066 1 96.06 79 ASN A CA 1
ATOM 593 C C . ASN A 1 79 ? 0.972 23.516 5.035 1 96.06 79 ASN A C 1
ATOM 595 O O . ASN A 1 79 ? -0.043 22.828 5.125 1 96.06 79 ASN A O 1
ATOM 599 N N . GLU A 1 80 ? 1.845 23.422 4.09 1 96.88 80 GLU A N 1
ATOM 600 C CA . GLU A 1 80 ? 1.687 22.391 3.072 1 96.88 80 GLU A CA 1
ATOM 601 C C . GLU A 1 80 ? 2.689 21.266 3.275 1 96.88 80 GLU A C 1
ATOM 603 O O . GLU A 1 80 ? 3.902 21.484 3.248 1 96.88 80 GLU A O 1
ATOM 608 N N . LEU A 1 81 ? 2.182 20.109 3.502 1 98.06 81 LEU A N 1
ATOM 609 C CA . LEU A 1 81 ? 3.016 18.922 3.572 1 98.06 81 LEU A CA 1
ATOM 610 C C . LEU A 1 81 ? 3.098 18.234 2.213 1 98.06 81 LEU A C 1
ATOM 612 O O . LEU A 1 81 ? 2.072 17.969 1.58 1 98.06 81 LEU A O 1
ATOM 616 N N . VAL A 1 82 ? 4.312 18.031 1.729 1 98.06 82 VAL A N 1
ATOM 617 C CA . VAL A 1 82 ? 4.535 17.359 0.451 1 98.06 82 VAL A CA 1
ATOM 618 C C . VAL A 1 82 ? 5.414 16.125 0.656 1 98.06 82 VAL A C 1
ATOM 620 O O . VAL A 1 82 ? 6.48 16.219 1.269 1 98.06 82 VAL A O 1
ATOM 623 N N . VAL A 1 83 ? 4.941 14.992 0.202 1 98.31 83 VAL A N 1
ATOM 624 C CA . VAL A 1 83 ? 5.695 13.742 0.234 1 98.31 83 VAL A CA 1
ATOM 625 C C . VAL A 1 83 ? 5.902 13.227 -1.188 1 98.31 83 VAL A C 1
ATOM 627 O O . VAL A 1 83 ? 4.941 13.078 -1.947 1 98.31 83 VAL A O 1
ATOM 630 N N . THR A 1 84 ? 7.121 13.047 -1.576 1 97.94 84 THR A N 1
ATOM 631 C CA . THR A 1 84 ? 7.434 12.562 -2.916 1 97.94 84 THR A CA 1
ATOM 632 C C . THR A 1 84 ? 8.43 11.414 -2.859 1 97.94 84 THR A C 1
ATOM 634 O O . THR A 1 84 ? 9.117 11.227 -1.851 1 97.94 84 THR A O 1
ATOM 637 N N . GLY A 1 85 ? 8.547 10.648 -3.924 1 97.31 85 GLY A N 1
ATOM 638 C CA . GLY A 1 85 ? 9.484 9.555 -4.133 1 97.31 85 GLY A CA 1
ATOM 639 C C . GLY A 1 85 ? 9.172 8.734 -5.371 1 97.31 85 GLY A C 1
ATOM 640 O O . GLY A 1 85 ? 8.469 9.195 -6.27 1 97.31 85 GLY A O 1
ATOM 641 N N . GLU A 1 86 ? 9.836 7.543 -5.355 1 94.06 86 GLU A N 1
ATOM 642 C CA . GLU A 1 86 ? 9.648 6.688 -6.523 1 94.06 86 GLU A CA 1
ATOM 643 C C . GLU A 1 86 ? 9.57 5.215 -6.125 1 94.06 86 GLU A C 1
ATOM 645 O O . GLU A 1 86 ? 10.367 4.742 -5.316 1 94.06 86 GLU A O 1
ATOM 650 N N . VAL A 1 87 ? 8.547 4.586 -6.598 1 92.44 87 VAL A N 1
ATOM 651 C CA . VAL A 1 87 ? 8.539 3.129 -6.586 1 92.44 87 VAL A CA 1
ATOM 652 C C . VAL A 1 87 ? 9.227 2.598 -7.84 1 92.44 87 VAL A C 1
ATOM 654 O O . VAL A 1 87 ? 8.695 2.713 -8.945 1 92.44 87 VAL A O 1
ATOM 657 N N . LYS A 1 88 ? 10.328 2 -7.664 1 85.62 88 LYS A N 1
ATOM 658 C CA . LYS A 1 88 ? 11.109 1.531 -8.805 1 85.62 88 LYS A CA 1
ATOM 659 C C . LYS A 1 88 ? 10.578 0.204 -9.336 1 85.62 88 LYS A C 1
ATOM 661 O O . LYS A 1 88 ? 10.211 -0.678 -8.555 1 85.62 88 LYS A O 1
ATOM 666 N N . GLU A 1 89 ? 10.5 0.233 -10.633 1 78.88 89 GLU A N 1
ATOM 667 C CA . GLU A 1 89 ? 10.125 -1.029 -11.258 1 78.88 89 GLU A CA 1
ATOM 668 C C . GLU A 1 89 ? 11.242 -2.061 -11.141 1 78.88 89 GLU A C 1
ATOM 670 O O . GLU A 1 89 ? 12.406 -1.76 -11.438 1 78.88 89 GLU A O 1
ATOM 675 N N . ARG A 1 90 ? 10.922 -3.121 -10.57 1 76.5 90 ARG A N 1
ATOM 676 C CA . ARG A 1 90 ? 11.938 -4.168 -10.523 1 76.5 90 ARG A CA 1
ATOM 677 C C . ARG A 1 90 ? 12.047 -4.891 -11.859 1 76.5 90 ARG A C 1
ATOM 679 O O . ARG A 1 90 ? 11.055 -5.016 -12.578 1 76.5 90 ARG A O 1
ATOM 686 N N . LYS A 1 91 ? 13.336 -5.141 -12.227 1 75.44 91 LYS A N 1
ATOM 687 C CA . LYS A 1 91 ? 13.547 -5.93 -13.438 1 75.44 91 LYS A CA 1
ATOM 688 C C . LYS A 1 91 ? 12.805 -7.262 -13.359 1 75.44 91 LYS A C 1
ATOM 690 O O . LYS A 1 91 ? 12.977 -8.016 -12.398 1 75.44 91 LYS A O 1
ATOM 695 N N . ARG A 1 92 ? 11.734 -7.348 -14.031 1 73.69 92 ARG A N 1
ATOM 696 C CA . ARG A 1 92 ? 10.961 -8.586 -14.016 1 73.69 92 ARG A CA 1
ATOM 697 C C . ARG A 1 92 ? 11.305 -9.461 -15.219 1 73.69 92 ARG A C 1
ATOM 699 O O . ARG A 1 92 ? 11.484 -8.953 -16.328 1 73.69 92 ARG A O 1
ATOM 706 N N . GLU A 1 93 ? 11.68 -10.633 -14.812 1 79.94 93 GLU A N 1
ATOM 707 C CA . GLU A 1 93 ? 11.836 -11.617 -15.883 1 79.94 93 GLU A CA 1
ATOM 708 C C . GLU A 1 93 ? 10.523 -12.352 -16.156 1 79.94 93 GLU A C 1
ATOM 710 O O . GLU A 1 93 ? 9.727 -12.57 -15.234 1 79.94 93 GLU A O 1
ATOM 715 N N . GLY A 1 94 ? 10.234 -12.547 -17.453 1 88.06 94 GLY A N 1
ATOM 716 C CA . GLY A 1 94 ? 9.086 -13.359 -17.812 1 88.06 94 GLY A CA 1
ATOM 717 C C . GLY A 1 94 ? 7.887 -12.539 -18.25 1 88.06 94 GLY A C 1
ATOM 718 O O . GLY A 1 94 ? 8.031 -11.367 -18.609 1 88.06 94 GLY A O 1
ATOM 719 N N . LEU A 1 95 ? 6.711 -13.234 -18.297 1 93.12 95 LEU A N 1
ATOM 720 C CA . LEU A 1 95 ? 5.469 -12.641 -18.781 1 93.12 95 LEU A CA 1
ATOM 721 C C . LEU A 1 95 ? 4.68 -12.023 -17.625 1 93.12 95 LEU A C 1
ATOM 723 O O . LEU A 1 95 ? 4.457 -12.664 -16.594 1 93.12 95 LEU A O 1
ATOM 727 N N . LEU A 1 96 ? 4.363 -10.789 -17.766 1 92.5 96 LEU A N 1
ATOM 728 C CA . LEU A 1 96 ? 3.471 -10.133 -16.828 1 92.5 96 LEU A CA 1
ATOM 729 C C . LEU A 1 96 ? 2.018 -10.516 -17.094 1 92.5 96 LEU A C 1
ATOM 731 O O . LEU A 1 96 ? 1.419 -10.047 -18.062 1 92.5 96 LEU A O 1
ATOM 735 N N . ARG A 1 97 ? 1.487 -11.297 -16.234 1 94.81 97 ARG A N 1
ATOM 736 C CA . ARG A 1 97 ? 0.143 -11.828 -16.438 1 94.81 97 ARG A CA 1
ATOM 737 C C . ARG A 1 97 ? -0.913 -10.844 -15.938 1 94.81 97 ARG A C 1
ATOM 739 O O . ARG A 1 97 ? -2.016 -10.781 -16.484 1 94.81 97 ARG A O 1
ATOM 746 N N . ARG A 1 98 ? -0.653 -10.117 -14.906 1 94.19 98 ARG A N 1
ATOM 747 C CA . ARG A 1 98 ? -1.538 -9.125 -14.305 1 94.19 98 ARG A CA 1
ATOM 748 C C . ARG A 1 98 ? -0.739 -8.008 -13.641 1 94.19 98 ARG A C 1
ATOM 750 O O . ARG A 1 98 ? 0.286 -8.266 -13.008 1 94.19 98 ARG A O 1
ATOM 757 N N . ARG A 1 99 ? -1.188 -6.797 -13.852 1 93.19 99 ARG A N 1
ATOM 758 C CA . ARG A 1 99 ? -0.532 -5.633 -13.266 1 93.19 99 ARG A CA 1
ATOM 759 C C . ARG A 1 99 ? -1.558 -4.641 -12.727 1 93.19 99 ARG A C 1
ATOM 761 O O . ARG A 1 99 ? -2.301 -4.031 -13.5 1 93.19 99 ARG A O 1
ATOM 768 N N . THR A 1 100 ? -1.578 -4.461 -11.391 1 94.88 100 THR A N 1
ATOM 769 C CA . THR A 1 100 ? -2.475 -3.461 -10.82 1 94.88 100 THR A CA 1
ATOM 770 C C . THR A 1 100 ? -1.719 -2.535 -9.875 1 94.88 100 THR A C 1
ATOM 772 O O . THR A 1 100 ? -2.254 -1.514 -9.438 1 94.88 100 THR A O 1
ATOM 775 N N . ARG A 1 101 ? -0.461 -2.836 -9.578 1 95.38 101 ARG A N 1
ATOM 776 C CA . ARG A 1 101 ? 0.335 -1.968 -8.719 1 95.38 101 ARG A CA 1
ATOM 777 C C . ARG A 1 101 ? 0.781 -0.716 -9.469 1 95.38 101 ARG A C 1
ATOM 779 O O . ARG A 1 101 ? 1.029 -0.762 -10.672 1 95.38 101 ARG A O 1
ATOM 786 N N . ARG A 1 102 ? 0.88 0.283 -8.641 1 91.06 102 ARG A N 1
ATOM 787 C CA . ARG A 1 102 ? 1.372 1.523 -9.234 1 91.06 102 ARG A CA 1
ATOM 788 C C . ARG A 1 102 ? 2.877 1.667 -9.031 1 91.06 102 ARG A C 1
ATOM 790 O O . ARG A 1 102 ? 3.381 1.463 -7.922 1 91.06 102 ARG A O 1
ATOM 797 N N . ILE A 1 103 ? 3.52 1.945 -10.117 1 91.5 103 ILE A N 1
ATOM 798 C CA . ILE A 1 103 ? 4.965 2.145 -10.07 1 91.5 103 ILE A CA 1
ATOM 799 C C . ILE A 1 103 ? 5.305 3.557 -10.547 1 91.5 103 ILE A C 1
ATOM 801 O O . ILE A 1 103 ? 4.445 4.266 -11.07 1 91.5 103 ILE A O 1
ATOM 805 N N . GLY A 1 104 ? 6.617 3.967 -10.336 1 93.12 104 GLY A N 1
ATOM 806 C CA . GLY A 1 104 ? 7.062 5.289 -10.742 1 93.12 104 GLY A CA 1
ATOM 807 C C . GLY A 1 104 ? 6.984 6.312 -9.625 1 93.12 104 GLY A C 1
ATOM 808 O O . GLY A 1 104 ? 6.988 5.957 -8.445 1 93.12 104 GLY A O 1
ATOM 809 N N . ASN A 1 105 ? 6.984 7.582 -10.102 1 95 105 ASN A N 1
ATOM 810 C CA . ASN A 1 105 ? 6.973 8.68 -9.141 1 95 105 ASN A CA 1
ATOM 811 C C . ASN A 1 105 ? 5.617 8.797 -8.453 1 95 105 ASN A C 1
ATOM 813 O O . ASN A 1 105 ? 4.574 8.641 -9.086 1 95 105 ASN A O 1
ATOM 817 N N . PHE A 1 106 ? 5.648 9.047 -7.207 1 96.56 106 PHE A N 1
ATOM 818 C CA . PHE A 1 106 ? 4.434 9.375 -6.473 1 96.56 106 PHE A CA 1
ATOM 819 C C . PHE A 1 106 ? 4.559 10.734 -5.797 1 96.56 106 PHE A C 1
ATOM 821 O O . PHE A 1 106 ? 5.668 11.211 -5.555 1 96.56 106 PHE A O 1
ATOM 828 N N . GLU A 1 107 ? 3.43 11.312 -5.512 1 97.19 107 GLU A N 1
ATOM 829 C CA . GLU A 1 107 ? 3.354 12.586 -4.805 1 97.19 107 GLU A CA 1
ATOM 830 C C . GLU A 1 107 ? 2.07 12.688 -3.988 1 97.19 107 GLU A C 1
ATOM 832 O O . GLU A 1 107 ? 0.979 12.43 -4.5 1 97.19 107 GLU A O 1
ATOM 837 N N . TYR A 1 108 ? 2.229 13 -2.744 1 97.56 108 TYR A N 1
ATOM 838 C CA . TYR A 1 108 ? 1.102 13.359 -1.892 1 97.56 108 TYR A CA 1
ATOM 839 C C . TYR A 1 108 ? 1.264 14.773 -1.348 1 97.56 108 TYR A C 1
ATOM 841 O O . TYR A 1 108 ? 2.312 15.117 -0.795 1 97.56 108 TYR A O 1
ATOM 849 N N . ARG A 1 109 ? 0.233 15.516 -1.468 1 97.75 109 ARG A N 1
ATOM 850 C CA . ARG A 1 109 ? 0.217 16.891 -0.973 1 97.75 109 ARG A CA 1
ATOM 851 C C . ARG A 1 109 ? -1.043 17.156 -0.159 1 97.75 109 ARG A C 1
ATOM 853 O O . ARG A 1 109 ? -2.141 16.766 -0.549 1 97.75 109 ARG A O 1
ATOM 860 N N . VAL A 1 110 ? -0.835 17.875 0.968 1 97.44 110 VAL A N 1
ATOM 861 C CA . VAL A 1 110 ? -1.999 18.219 1.778 1 97.44 110 VAL A CA 1
ATOM 862 C C . VAL A 1 110 ? -1.741 19.516 2.523 1 97.44 110 VAL A C 1
ATOM 864 O O . VAL A 1 110 ? -0.629 19.766 3 1 97.44 110 VAL A O 1
ATOM 867 N N . THR A 1 111 ? -2.727 20.359 2.557 1 97.81 111 THR A N 1
ATOM 868 C CA . THR A 1 111 ? -2.66 21.578 3.361 1 97.81 111 THR A CA 1
ATOM 869 C C . THR A 1 111 ? -3.115 21.297 4.793 1 97.81 111 THR A C 1
ATOM 871 O O . THR A 1 111 ? -4.176 20.719 5.012 1 97.81 111 THR A O 1
ATOM 874 N N . LEU A 1 112 ? -2.311 21.672 5.723 1 97.56 112 LEU A N 1
ATOM 875 C CA . LEU A 1 112 ? -2.598 21.531 7.145 1 97.56 112 LEU A CA 1
ATOM 876 C C . LEU A 1 112 ? -2.84 22.891 7.797 1 97.56 112 LEU A C 1
ATOM 878 O O . LEU A 1 112 ? -1.895 23.547 8.227 1 97.56 112 LEU A O 1
ATOM 882 N N . PRO A 1 113 ? -4.047 23.203 7.93 1 95.44 113 PRO A N 1
ATOM 883 C CA . PRO A 1 113 ? -4.344 24.531 8.438 1 95.44 113 PRO A CA 1
ATOM 884 C C . PRO A 1 113 ? -3.828 24.75 9.859 1 95.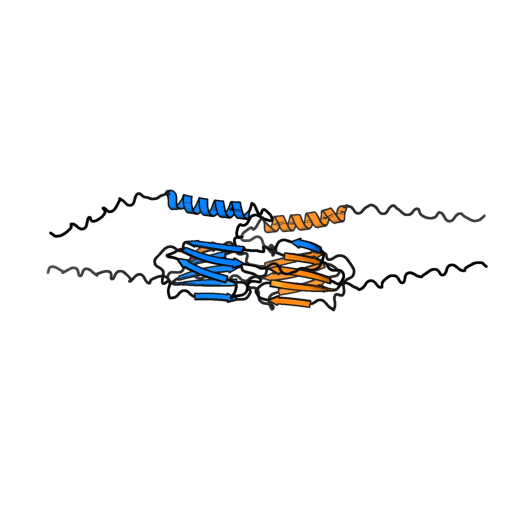44 113 PRO A C 1
ATOM 886 O O . PRO A 1 113 ? -3.721 23.797 10.641 1 95.44 113 PRO A O 1
ATOM 889 N N . GLY A 1 114 ? -3.557 26.047 10.227 1 91.88 114 GLY A N 1
ATOM 890 C CA . GLY A 1 114 ? -3.141 26.438 11.562 1 91.88 114 GLY A CA 1
ATOM 891 C C . GLY A 1 114 ? -1.646 26.672 11.68 1 91.88 114 GLY A C 1
ATOM 892 O O . GLY A 1 114 ? -0.92 26.578 10.688 1 91.88 114 GLY A O 1
ATOM 893 N N . ASP A 1 115 ? -1.31 27.078 12.938 1 93.69 115 ASP A N 1
ATOM 894 C CA . ASP A 1 115 ? 0.11 27.266 13.219 1 93.69 115 ASP A CA 1
ATOM 895 C C . ASP A 1 115 ? 0.781 25.938 13.578 1 93.69 115 ASP A C 1
ATOM 897 O O . ASP A 1 115 ? 0.323 25.234 14.477 1 93.69 115 ASP A O 1
ATOM 901 N N . LEU A 1 116 ? 1.869 25.703 12.844 1 96.75 116 LEU A N 1
ATOM 902 C CA . LEU A 1 116 ? 2.547 24.422 13.008 1 96.75 116 LEU A CA 1
ATOM 903 C C . LEU A 1 116 ? 3.955 24.609 13.555 1 96.75 116 LEU A C 1
ATOM 905 O O . LEU A 1 116 ? 4.578 25.656 13.328 1 96.75 116 LEU A O 1
ATOM 909 N N . ARG A 1 117 ? 4.414 23.656 14.352 1 95.62 117 ARG A N 1
ATOM 910 C CA . ARG A 1 117 ? 5.812 23.609 14.766 1 95.62 117 ARG A CA 1
ATOM 911 C C . ARG A 1 117 ? 6.648 22.781 13.797 1 95.62 117 ARG A C 1
ATOM 913 O O . ARG A 1 117 ? 6.883 21.594 14.039 1 95.62 117 ARG A O 1
ATOM 920 N N . ALA A 1 118 ? 7.164 23.391 12.789 1 94.44 118 ALA A N 1
ATOM 921 C CA . ALA A 1 118 ? 7.832 22.719 11.672 1 94.44 118 ALA A CA 1
ATOM 922 C C . ALA A 1 118 ? 9.094 22 12.133 1 94.44 118 ALA A C 1
ATOM 924 O O . ALA A 1 118 ? 9.445 20.953 11.594 1 94.44 118 ALA A O 1
ATOM 925 N N . ASP A 1 119 ? 9.719 22.484 13.164 1 94.75 119 ASP A N 1
ATOM 926 C CA . ASP A 1 119 ? 10.984 21.922 13.617 1 94.75 119 ASP A CA 1
ATOM 927 C C . ASP A 1 119 ? 10.766 20.625 14.391 1 94.75 119 ASP A C 1
ATOM 929 O O . ASP A 1 119 ? 11.711 19.875 14.641 1 94.75 119 ASP A O 1
ATOM 933 N N . ASP A 1 120 ? 9.539 20.328 14.703 1 96.19 120 ASP A N 1
ATOM 934 C CA . ASP A 1 120 ? 9.266 19.172 15.555 1 96.19 120 ASP A CA 1
ATOM 935 C C . ASP A 1 120 ? 8.562 18.062 14.773 1 96.19 120 ASP A C 1
ATOM 937 O O . ASP A 1 120 ? 8.055 17.109 15.359 1 96.19 120 ASP A O 1
ATOM 941 N N . VAL A 1 121 ? 8.578 18.219 13.469 1 97.5 121 VAL A N 1
ATOM 942 C CA . VAL A 1 121 ? 7.918 17.234 12.633 1 97.5 121 VAL A CA 1
ATOM 943 C C . VAL A 1 121 ? 8.68 15.914 12.695 1 97.5 121 VAL A C 1
ATOM 945 O O . VAL A 1 121 ? 9.914 15.891 12.617 1 97.5 121 VAL A O 1
ATOM 948 N N . GLU A 1 122 ? 7.898 14.828 12.883 1 97.88 122 GLU A N 1
ATOM 949 C CA . GLU A 1 122 ? 8.477 13.484 12.898 1 97.88 122 GLU A CA 1
ATOM 950 C C . GLU A 1 122 ? 7.852 12.602 11.828 1 97.88 122 GLU A C 1
ATOM 952 O O . GLU A 1 122 ? 6.641 12.633 11.609 1 97.88 122 GLU A O 1
ATOM 957 N N . ALA A 1 123 ? 8.734 11.875 11.148 1 98.06 123 ALA A N 1
ATOM 958 C CA . ALA A 1 123 ? 8.273 10.938 10.125 1 98.06 123 ALA A CA 1
ATOM 959 C C . ALA A 1 123 ? 8.898 9.562 10.328 1 98.06 123 ALA A C 1
ATOM 961 O O . ALA A 1 123 ? 10.078 9.445 10.656 1 98.06 123 ALA A O 1
ATOM 962 N N . SER A 1 124 ? 8.094 8.547 10.18 1 97.94 124 SER A N 1
ATOM 963 C CA . SER A 1 124 ? 8.562 7.168 10.234 1 97.94 124 SER A CA 1
ATOM 964 C C . SER A 1 124 ? 7.918 6.32 9.141 1 97.94 124 SER A C 1
ATOM 966 O O . SER A 1 124 ? 6.742 6.504 8.82 1 97.94 124 SER A O 1
ATOM 968 N N . LEU A 1 125 ? 8.727 5.461 8.523 1 97.62 125 LEU A N 1
ATOM 969 C CA . LEU A 1 125 ? 8.234 4.512 7.531 1 97.62 125 LEU A CA 1
ATOM 970 C C . LEU A 1 125 ? 8.43 3.076 8.008 1 97.62 125 LEU A C 1
ATOM 972 O O . LEU A 1 125 ? 9.57 2.617 8.148 1 97.62 125 LEU A O 1
ATOM 976 N N . ALA A 1 126 ? 7.312 2.412 8.258 1 96.12 126 ALA A N 1
ATOM 977 C CA . ALA A 1 126 ? 7.332 1.024 8.719 1 96.12 126 ALA A CA 1
ATOM 978 C C . ALA A 1 126 ? 6.281 0.195 7.984 1 96.12 126 ALA A C 1
ATOM 980 O O . ALA A 1 126 ? 5.137 0.626 7.832 1 96.12 126 ALA A O 1
ATOM 981 N N . HIS A 1 127 ? 6.742 -0.917 7.434 1 95.88 127 HIS A N 1
ATOM 982 C CA . HIS A 1 127 ? 5.832 -1.848 6.773 1 95.88 127 HIS A CA 1
ATOM 983 C C . HIS A 1 127 ? 5.082 -1.17 5.633 1 95.88 127 HIS A C 1
ATOM 985 O O . HIS A 1 127 ? 3.881 -1.392 5.457 1 95.88 127 HIS A O 1
ATOM 991 N N . GLY A 1 128 ? 5.77 -0.297 5.031 1 96.88 128 GLY A N 1
ATOM 992 C CA . GLY A 1 128 ? 5.207 0.342 3.854 1 96.88 128 GLY A CA 1
ATOM 993 C C . GLY A 1 128 ? 4.215 1.441 4.188 1 96.88 128 GLY A C 1
ATOM 994 O O . GLY A 1 128 ? 3.465 1.892 3.318 1 96.88 128 GLY A O 1
ATOM 995 N N . LEU A 1 129 ? 4.145 1.77 5.445 1 97.31 129 LEU A N 1
ATOM 996 C CA . LEU A 1 129 ? 3.281 2.857 5.898 1 97.31 129 LEU A CA 1
ATOM 997 C C . LEU A 1 129 ? 4.109 4.016 6.441 1 97.31 129 LEU A C 1
ATOM 999 O O . LEU A 1 129 ? 4.844 3.855 7.418 1 97.31 129 LEU A O 1
ATOM 1003 N N . LEU A 1 130 ? 4.02 5.176 5.785 1 98.19 130 LEU A N 1
ATOM 1004 C CA . LEU A 1 130 ? 4.652 6.395 6.277 1 98.19 130 LEU A CA 1
ATOM 1005 C C . LEU A 1 130 ? 3.732 7.141 7.234 1 98.19 130 LEU A C 1
ATOM 1007 O O . LEU A 1 130 ? 2.574 7.41 6.91 1 98.19 130 LEU A O 1
ATOM 1011 N N . THR A 1 131 ? 4.219 7.398 8.367 1 97.5 131 THR A N 1
ATOM 1012 C CA . THR A 1 131 ? 3.49 8.219 9.336 1 97.5 131 THR A CA 1
ATOM 1013 C C . THR A 1 131 ? 4.227 9.531 9.594 1 97.5 131 THR A C 1
ATOM 1015 O O . THR A 1 131 ? 5.398 9.523 9.984 1 97.5 131 THR A O 1
ATOM 1018 N N . VAL A 1 132 ? 3.58 10.617 9.359 1 98.44 132 VAL A N 1
ATOM 1019 C CA . VAL A 1 132 ? 4.145 11.938 9.617 1 98.44 132 VAL A 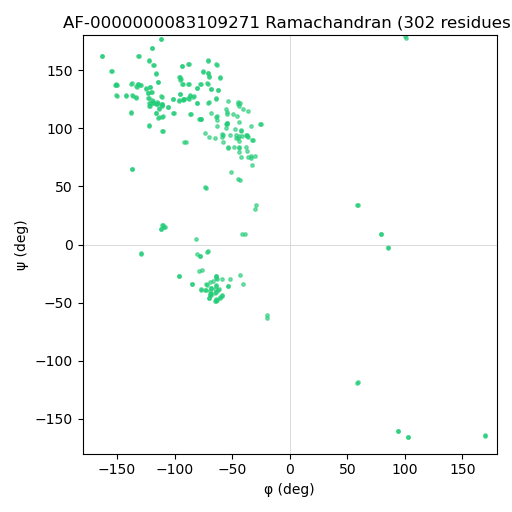CA 1
ATOM 1020 C C . VAL A 1 132 ? 3.336 12.641 10.711 1 98.44 132 VAL A C 1
ATOM 1022 O O . VAL A 1 132 ? 2.127 12.836 10.57 1 98.44 132 VAL A O 1
ATOM 1025 N N . GLN A 1 133 ? 3.961 12.977 11.75 1 98.06 133 GLN A N 1
ATOM 1026 C CA . GLN A 1 133 ? 3.359 13.75 12.828 1 98.06 133 GLN A CA 1
ATOM 1027 C C . GLN A 1 133 ? 3.781 15.219 12.758 1 98.06 133 GLN A C 1
ATOM 1029 O O . GLN A 1 133 ? 4.973 15.523 12.773 1 98.06 133 GLN A O 1
ATOM 1034 N N . VAL A 1 134 ? 2.812 16.094 12.719 1 98.25 134 VAL A N 1
ATOM 1035 C CA . VAL A 1 134 ? 3.062 17.531 12.602 1 98.25 134 VAL A CA 1
ATOM 1036 C C . VAL A 1 134 ? 2.426 18.266 13.781 1 98.25 134 VAL A C 1
ATOM 1038 O O . VAL A 1 134 ? 1.229 18.562 13.766 1 98.25 134 VAL A O 1
ATOM 1041 N N . PRO A 1 135 ? 3.23 18.641 14.734 1 97.81 135 PRO A N 1
ATOM 1042 C CA . PRO A 1 135 ? 2.684 19.297 15.922 1 97.81 135 PRO A CA 1
ATOM 1043 C C . PRO A 1 135 ? 2.166 20.719 15.633 1 97.81 135 PRO A C 1
ATOM 1045 O O . PRO A 1 135 ? 2.738 21.422 14.805 1 97.81 135 PRO A O 1
ATOM 1048 N N . LYS A 1 136 ? 1.096 21.062 16.328 1 96.12 136 LYS A N 1
ATOM 1049 C CA . LYS A 1 136 ? 0.542 22.406 16.25 1 96.12 136 LYS A CA 1
ATOM 1050 C C . LYS A 1 136 ? 1.201 23.328 17.281 1 96.12 136 LYS A C 1
ATOM 1052 O O . LYS A 1 136 ? 1.666 22.859 18.328 1 96.12 136 LYS A O 1
ATOM 1057 N N . ALA A 1 137 ? 1.162 24.641 16.969 1 91.5 137 ALA A N 1
ATOM 1058 C CA . ALA A 1 137 ? 1.683 25.609 17.922 1 91.5 137 ALA A CA 1
ATOM 1059 C C . ALA A 1 137 ? 0.696 25.844 19.062 1 91.5 137 ALA A C 1
ATOM 1061 O O . ALA A 1 137 ? -0.519 25.844 18.859 1 91.5 137 ALA A O 1
ATOM 1062 N N . GLN A 1 138 ? 0.947 25.375 20.234 1 75 138 GLN A N 1
ATOM 1063 C CA . GLN A 1 138 ? 0.084 25.609 21.391 1 75 138 GLN A CA 1
ATOM 1064 C C . GLN A 1 138 ? -0.403 27.062 21.438 1 75 138 GLN A C 1
ATOM 1066 O O . GLN A 1 138 ? 0.375 27.984 21.203 1 75 138 GLN A O 1
ATOM 1071 N N . THR A 1 139 ? -1.588 27.25 20.953 1 59.81 139 THR A N 1
ATOM 1072 C CA . THR A 1 139 ? -2.109 28.594 21.172 1 59.81 139 THR A CA 1
ATOM 1073 C C . THR A 1 139 ? -2.068 28.969 22.641 1 59.81 139 THR A C 1
ATOM 1075 O O . THR A 1 139 ? -2.467 28.172 23.5 1 59.81 139 THR A O 1
ATOM 1078 N N . THR A 1 140 ? -1.205 29.75 23.062 1 51.62 140 THR A N 1
ATOM 1079 C CA . THR A 1 140 ? -1.297 30.344 24.391 1 51.62 140 THR A CA 1
ATOM 1080 C C . THR A 1 140 ? -2.75 30.656 24.75 1 51.62 140 THR A C 1
ATOM 1082 O O . THR A 1 140 ? -3.479 31.25 23.953 1 51.62 140 THR A O 1
ATOM 1085 N N . LYS A 1 141 ? -3.406 29.672 25.422 1 50.53 141 LYS A N 1
ATOM 1086 C CA . LYS A 1 141 ? -4.684 30.062 26 1 50.53 141 LYS A CA 1
ATOM 1087 C C . LYS A 1 141 ? -4.719 31.562 26.266 1 50.53 141 LYS A C 1
ATOM 1089 O O . LYS A 1 141 ? -3.756 32.125 26.781 1 50.53 141 LYS A O 1
ATOM 1094 N N . HIS A 1 142 ? -5.359 32.281 25.484 1 48.53 142 HIS A N 1
ATOM 1095 C CA . HIS A 1 142 ? -5.688 33.656 25.828 1 48.53 142 HIS A CA 1
ATOM 1096 C C . HIS A 1 142 ? -5.918 33.812 27.328 1 48.53 142 HIS A C 1
ATOM 1098 O O . HIS A 1 142 ? -6.707 33.062 27.922 1 48.53 142 HIS A O 1
ATOM 1104 N N . SER A 1 143 ? -4.906 34.094 28.031 1 50.62 143 SER A N 1
ATOM 1105 C CA . SER A 1 143 ? -5.086 34.531 29.422 1 50.62 143 SER A CA 1
ATOM 1106 C C . SER A 1 143 ? -6.355 35.344 29.578 1 50.62 143 SER A C 1
ATOM 1108 O O . SER A 1 143 ? -6.488 36.406 28.969 1 50.62 143 SER A O 1
ATOM 1110 N N . LYS A 1 144 ? -7.434 34.688 29.547 1 53.41 144 LYS A N 1
ATOM 1111 C CA . LYS A 1 144 ? -8.609 35.469 29.922 1 53.41 144 LYS A CA 1
ATOM 1112 C C . LYS A 1 144 ? -8.273 36.438 31.031 1 53.41 144 LYS A C 1
ATOM 1114 O O . LYS A 1 144 ? -7.816 36.062 32.094 1 53.41 144 LYS A O 1
ATOM 1119 N N . ILE A 1 145 ? -7.938 37.594 30.656 1 53.56 145 ILE A N 1
ATOM 1120 C CA . ILE A 1 145 ? -7.777 38.656 31.672 1 53.56 145 ILE A CA 1
ATOM 1121 C C . ILE A 1 145 ? -9.047 38.75 32.5 1 53.56 145 ILE A C 1
ATOM 1123 O O . ILE A 1 145 ? -10.125 39.031 31.984 1 53.56 145 ILE A O 1
ATOM 1127 N N . GLU A 1 146 ? -9.18 37.906 33.5 1 53.84 146 GLU A N 1
ATOM 1128 C CA . GLU A 1 146 ? -10.273 38.156 34.438 1 53.84 146 GLU A CA 1
ATOM 1129 C C . GLU A 1 146 ? -10.344 39.625 34.812 1 53.84 146 GLU A C 1
ATOM 1131 O O . GLU A 1 146 ? -9.367 40.188 35.312 1 53.84 146 GLU A O 1
ATOM 1136 N N . VAL A 1 147 ? -11.125 40.344 34.062 1 57.81 147 VAL A N 1
ATOM 1137 C CA . VAL A 1 147 ? -11.359 41.719 34.469 1 57.81 147 VAL A CA 1
ATOM 1138 C C . VAL A 1 147 ? -11.977 41.719 35.875 1 57.81 147 VAL A C 1
ATOM 1140 O O . VAL A 1 147 ? -13.031 41.125 36.094 1 57.81 147 VAL A O 1
ATOM 1143 N N . ALA A 1 148 ? -11.133 41.812 36.969 1 55.22 148 ALA A N 1
ATOM 1144 C CA . ALA A 1 148 ? -11.609 42.062 38.312 1 55.22 148 ALA A CA 1
ATOM 1145 C C . ALA A 1 148 ? -12.602 43.219 38.344 1 55.22 148 ALA A C 1
ATOM 1147 O O . ALA A 1 148 ? -12.398 44.219 37.688 1 55.22 148 ALA A O 1
ATOM 1148 N N . GLU A 1 149 ? -13.828 42.906 38.375 1 52.31 149 GLU A N 1
ATOM 1149 C CA . GLU A 1 149 ? -14.797 43.938 38.656 1 52.31 149 GLU A CA 1
ATOM 1150 C C . GLU A 1 149 ? -14.359 44.781 39.875 1 52.31 149 GLU A C 1
ATOM 1152 O O . GLU A 1 149 ? -14.016 44.219 40.906 1 52.31 149 GLU A O 1
ATOM 1157 N N . SER A 1 150 ? -13.625 45.906 39.688 1 50.94 150 SER A N 1
ATOM 1158 C CA . SER A 1 150 ? -13.516 46.844 40.812 1 50.94 150 SER A CA 1
ATOM 1159 C C . SER A 1 150 ? -14.867 47.062 41.5 1 50.94 150 SER A C 1
ATOM 1161 O O . SER A 1 150 ? -15.844 47.438 40.844 1 50.94 150 SER A O 1
ATOM 1163 N N . SER A 1 151 ? -15.297 46.156 42.344 1 46.88 151 SER A N 1
ATOM 1164 C CA . SER A 1 151 ? -16.422 46.469 43.219 1 46.88 151 SER A CA 1
ATOM 1165 C C . SER A 1 151 ? -16.359 47.906 43.719 1 46.88 151 SER A C 1
ATOM 1167 O O . SER A 1 151 ? -15.367 48.312 44.312 1 46.88 151 SER A O 1
ATOM 1169 N N . SER A 1 152 ? -16.828 48.906 43 1 47.06 152 SER A N 1
ATOM 1170 C CA . SER A 1 152 ? -17.203 50.156 43.625 1 47.06 152 SER A CA 1
ATOM 1171 C C . SER A 1 152 ? -17.969 49.938 44.938 1 47.06 152 SER A C 1
ATOM 1173 O O . SER A 1 152 ? -19.062 49.406 44.906 1 47.06 152 SER A O 1
ATOM 1175 N N . ASP A 1 153 ? -17.297 49.562 46.031 1 38.31 153 ASP A N 1
ATOM 1176 C CA . ASP A 1 153 ? -17.906 50.125 47.219 1 38.31 153 ASP A CA 1
ATOM 1177 C C . ASP A 1 153 ? -18 51.625 47.156 1 38.31 153 ASP A C 1
ATOM 1179 O O . ASP A 1 153 ? -17.078 52.312 46.688 1 38.31 153 ASP A O 1
ATOM 1183 N N . MET B 1 1 ? -21.703 -65.312 -35.844 1 34.19 1 MET B N 1
ATOM 1184 C CA . MET B 1 1 ? -22.375 -64.062 -36.156 1 34.19 1 MET B CA 1
ATOM 1185 C C . MET B 1 1 ? -21.875 -62.938 -35.25 1 34.19 1 MET B C 1
ATOM 1187 O O . MET B 1 1 ? -21.984 -63.031 -34 1 34.19 1 MET B O 1
ATOM 1191 N N . THR B 1 2 ? -20.719 -62.344 -35.531 1 43.09 2 THR B N 1
ATOM 1192 C CA . THR B 1 2 ? -19.875 -61.5 -34.688 1 43.09 2 THR B CA 1
ATOM 1193 C C . THR B 1 2 ? -20.547 -60.156 -34.438 1 43.09 2 THR B C 1
ATOM 1195 O O . THR B 1 2 ? -21.062 -59.531 -35.375 1 43.09 2 THR B O 1
ATOM 1198 N N . LEU B 1 3 ? -21.297 -60.062 -33.344 1 46.56 3 LEU B N 1
ATOM 1199 C CA . LEU B 1 3 ? -22.078 -58.875 -33 1 46.56 3 LEU B CA 1
ATOM 1200 C C . LEU B 1 3 ? -21.219 -57.625 -32.969 1 46.56 3 LEU B C 1
ATOM 1202 O O . LEU B 1 3 ? -20.094 -57.656 -32.469 1 46.56 3 LEU B O 1
ATOM 1206 N N . PRO B 1 4 ? -21.484 -56.625 -33.938 1 49.38 4 PRO B N 1
ATOM 1207 C CA . PRO B 1 4 ? -20.625 -55.469 -34.062 1 49.38 4 PRO B CA 1
ATOM 1208 C C . PRO B 1 4 ? -20.625 -54.594 -32.781 1 49.38 4 PRO B C 1
ATOM 1210 O O . PRO B 1 4 ? -21.625 -54.531 -32.094 1 49.38 4 PRO B O 1
ATOM 1213 N N . VAL B 1 5 ? -19.516 -54.562 -32.031 1 50.78 5 VAL B N 1
ATOM 1214 C CA . VAL B 1 5 ? -19.344 -53.719 -30.844 1 50.78 5 VAL B CA 1
ATOM 1215 C C . VAL B 1 5 ? -19.547 -52.25 -31.219 1 50.78 5 VAL B C 1
ATOM 1217 O O . VAL B 1 5 ? -18.859 -51.75 -32.094 1 50.78 5 VAL B O 1
ATOM 1220 N N . ARG B 1 6 ? -20.75 -51.688 -31.188 1 43.69 6 ARG B N 1
ATOM 1221 C CA . ARG B 1 6 ? -21.031 -50.281 -31.453 1 43.69 6 ARG B CA 1
ATOM 1222 C C . ARG B 1 6 ? -20.156 -49.375 -30.609 1 43.69 6 ARG B C 1
ATOM 1224 O O . ARG B 1 6 ? -20.156 -49.5 -29.375 1 43.69 6 ARG B O 1
ATOM 1231 N N . ARG B 1 7 ? -19.047 -48.938 -31.109 1 42.06 7 ARG B N 1
ATOM 1232 C CA . ARG B 1 7 ? -18.188 -47.969 -30.438 1 42.06 7 ARG B CA 1
ATOM 1233 C C . ARG B 1 7 ? -18.969 -46.688 -30.078 1 42.06 7 ARG B C 1
ATOM 1235 O O . ARG B 1 7 ? -19.672 -46.125 -30.922 1 42.06 7 ARG B O 1
ATOM 1242 N N . ALA B 1 8 ? -19.406 -46.531 -28.828 1 41.84 8 ALA B N 1
ATOM 1243 C CA . ALA B 1 8 ? -20.062 -45.375 -28.297 1 41.84 8 ALA B CA 1
ATOM 1244 C C . ALA B 1 8 ? -19.375 -44.094 -28.75 1 41.84 8 ALA B C 1
ATOM 1246 O O . ALA B 1 8 ? -18.141 -44 -28.719 1 41.84 8 ALA B O 1
ATOM 1247 N N . GLY B 1 9 ? -19.922 -43.344 -29.656 1 37.97 9 GLY B N 1
ATOM 1248 C CA . GLY B 1 9 ? -19.469 -42.094 -30.234 1 37.97 9 GLY B CA 1
ATOM 1249 C C . GLY B 1 9 ? -19.062 -41.062 -29.172 1 37.97 9 GLY B C 1
ATOM 1250 O O . GLY B 1 9 ? -19.641 -41.031 -28.094 1 37.97 9 GLY B O 1
ATOM 1251 N N . ALA B 1 10 ? -17.781 -40.75 -29.094 1 40 10 ALA B N 1
ATOM 1252 C CA . ALA B 1 10 ? -17.188 -39.719 -28.25 1 40 10 ALA B CA 1
ATOM 1253 C C . ALA B 1 10 ? -18.047 -38.469 -28.266 1 40 10 ALA B C 1
ATOM 1255 O O . ALA B 1 10 ? -18.453 -37.969 -29.328 1 40 10 ALA B O 1
ATOM 1256 N N . THR B 1 11 ? -18.969 -38.312 -27.312 1 42.47 11 THR B N 1
ATOM 1257 C CA . THR B 1 11 ? -19.656 -37.031 -27.156 1 42.47 11 THR B CA 1
ATOM 1258 C C . THR B 1 11 ? -18.688 -35.875 -27.344 1 42.47 11 THR B C 1
ATOM 1260 O O . THR B 1 11 ? -17.578 -35.875 -26.797 1 42.47 11 THR B O 1
ATOM 1263 N N . PRO B 1 12 ? -18.781 -34.969 -28.328 1 42.22 12 PRO B N 1
ATOM 1264 C CA . PRO B 1 12 ? -17.922 -33.812 -28.516 1 42.22 12 PRO B CA 1
ATOM 1265 C C . PRO B 1 12 ? -17.688 -33.031 -27.234 1 42.22 12 PRO B C 1
ATOM 1267 O O . PRO B 1 12 ? -18.547 -33 -26.344 1 42.22 12 PRO B O 1
ATOM 1270 N N . ALA B 1 13 ? -16.516 -33.062 -26.719 1 40.53 13 ALA B N 1
ATOM 1271 C CA . ALA B 1 13 ? -16.109 -32.156 -25.656 1 40.53 13 ALA B CA 1
ATOM 1272 C C . ALA B 1 13 ? -16.766 -30.797 -25.797 1 40.53 13 ALA B C 1
ATOM 1274 O O . ALA B 1 13 ? -16.516 -30.078 -26.766 1 40.53 13 ALA B O 1
ATOM 1275 N N . MET B 1 14 ? -18.016 -30.594 -25.469 1 38.94 14 MET B N 1
ATOM 1276 C CA . MET B 1 14 ? -18.594 -29.266 -25.375 1 38.94 14 MET B CA 1
ATOM 1277 C C . MET B 1 14 ? -17.578 -28.25 -24.875 1 38.94 14 MET B C 1
ATOM 1279 O O . MET B 1 14 ? -16.922 -28.484 -23.859 1 38.94 14 MET B O 1
ATOM 1283 N N . TRP B 1 15 ? -16.984 -27.422 -25.734 1 40.44 15 TRP B N 1
ATOM 1284 C CA . TRP B 1 15 ? -16.188 -26.219 -25.516 1 40.44 15 TRP B CA 1
ATOM 1285 C C . TRP B 1 15 ? -16.609 -25.5 -24.25 1 40.44 15 TRP B C 1
ATOM 1287 O O . TRP B 1 15 ? -17.781 -25.109 -24.094 1 40.44 15 TRP B O 1
ATOM 1297 N N . ARG B 1 16 ? -16.25 -25.953 -23.094 1 41.97 16 ARG B N 1
ATOM 1298 C CA . ARG B 1 16 ? -16.469 -25.219 -21.859 1 41.97 16 ARG B CA 1
ATOM 1299 C C . ARG B 1 16 ? -16.078 -23.75 -22.016 1 41.97 16 ARG B C 1
ATOM 1301 O O . ARG B 1 16 ? -14.914 -23.391 -21.797 1 41.97 16 ARG B O 1
ATOM 1308 N N . PRO B 1 17 ? -16.641 -23.031 -22.984 1 44.38 17 PRO B N 1
ATOM 1309 C CA . PRO B 1 17 ? -16.375 -21.594 -23.094 1 44.38 17 PRO B CA 1
ATOM 1310 C C . PRO B 1 17 ? -16.406 -20.875 -21.734 1 44.38 17 PRO B C 1
ATOM 1312 O O . PRO B 1 17 ? -16.094 -19.688 -21.656 1 44.38 17 PRO B O 1
ATOM 1315 N N . PHE B 1 18 ? -17.156 -21.422 -20.75 1 42.72 18 PHE B N 1
ATOM 1316 C CA . PHE B 1 18 ? -17.609 -20.625 -19.625 1 42.72 18 PHE B CA 1
ATOM 1317 C C . PHE B 1 18 ? -16.484 -20.484 -18.594 1 42.72 18 PHE B C 1
ATOM 1319 O O . PHE B 1 18 ? -16.734 -20.016 -17.469 1 42.72 18 PHE B O 1
ATOM 1326 N N . ARG B 1 19 ? -15.445 -21.172 -18.781 1 46.78 19 ARG B N 1
ATOM 1327 C CA . ARG B 1 19 ? -14.453 -20.906 -17.75 1 46.78 19 ARG B CA 1
ATOM 1328 C C . ARG B 1 19 ? -14.078 -19.422 -17.734 1 46.78 19 ARG B C 1
ATOM 1330 O O . ARG B 1 19 ? -13.805 -18.859 -16.656 1 46.78 19 ARG B O 1
ATOM 1337 N N . GLY B 1 20 ? -14.164 -18.781 -18.875 1 48.69 20 GLY B N 1
ATOM 1338 C CA . GLY B 1 20 ? -13.906 -17.344 -18.922 1 48.69 20 GLY B CA 1
ATOM 1339 C C . GLY B 1 20 ? -14.969 -16.531 -18.219 1 48.69 20 GLY B C 1
ATOM 1340 O O . GLY B 1 20 ? -14.656 -15.516 -17.578 1 48.69 20 GLY B O 1
ATOM 1341 N N . PHE B 1 21 ? -16.172 -16.984 -18.359 1 50.84 21 PHE B N 1
ATOM 1342 C CA . PHE B 1 21 ? -17.281 -16.234 -17.766 1 50.84 21 PHE B CA 1
ATOM 1343 C C . PHE B 1 21 ? -17.266 -16.359 -16.25 1 50.84 21 PHE B C 1
ATOM 1345 O O . PHE B 1 21 ? -17.562 -15.398 -15.531 1 50.84 21 PHE B O 1
ATOM 1352 N N . GLU B 1 22 ? -16.875 -17.484 -15.758 1 52.5 22 GLU B N 1
ATOM 1353 C CA . GLU B 1 22 ? -16.812 -17.641 -14.312 1 52.5 22 GLU B CA 1
ATOM 1354 C C . GLU B 1 22 ? -15.703 -16.781 -13.711 1 52.5 22 GLU B C 1
ATOM 1356 O O . GLU B 1 22 ? -15.875 -16.172 -12.648 1 52.5 22 GLU B O 1
ATOM 1361 N N . ASP B 1 23 ? -14.617 -16.703 -14.453 1 54.25 23 ASP B N 1
ATOM 1362 C CA . ASP B 1 23 ? -13.523 -15.852 -13.992 1 54.25 23 ASP B CA 1
ATOM 1363 C C . ASP B 1 23 ? -13.914 -14.383 -14.07 1 54.25 23 ASP B C 1
ATOM 1365 O O . ASP B 1 23 ? -13.578 -13.594 -13.188 1 54.25 23 ASP B O 1
ATOM 1369 N N . ILE B 1 24 ? -14.758 -14.148 -15.102 1 56.25 24 ILE B N 1
ATOM 1370 C CA . ILE B 1 24 ? -15.172 -12.766 -15.273 1 56.25 24 ILE B CA 1
ATOM 1371 C C . ILE B 1 24 ? -16.234 -12.406 -14.227 1 56.25 24 ILE B C 1
ATOM 1373 O O . ILE B 1 24 ? -16.188 -11.32 -13.641 1 56.25 24 ILE B O 1
ATOM 1377 N N . TYR B 1 25 ? -17.125 -13.297 -13.93 1 56.03 25 TYR B N 1
ATOM 1378 C CA . TYR B 1 25 ? -18.156 -13.062 -12.93 1 56.03 25 TYR B CA 1
ATOM 1379 C C . TYR B 1 25 ? -17.562 -12.969 -11.531 1 56.03 25 TYR B C 1
ATOM 1381 O O . TYR B 1 25 ? -17.953 -12.109 -10.734 1 56.03 25 TYR B O 1
ATOM 1389 N N . SER B 1 26 ? -16.641 -13.836 -11.258 1 58.03 26 SER B N 1
ATOM 1390 C CA . SER B 1 26 ? -15.953 -13.75 -9.969 1 58.03 26 SER B CA 1
ATOM 1391 C C . SER B 1 26 ? -15.156 -12.461 -9.852 1 58.03 26 SER B C 1
ATOM 1393 O O . SER B 1 26 ? -15.172 -11.812 -8.805 1 58.03 26 SER B O 1
ATOM 1395 N N . GLU B 1 27 ? -14.641 -12.086 -10.938 1 56.38 27 GLU B N 1
ATOM 1396 C CA . GLU B 1 27 ? -13.906 -10.828 -10.945 1 56.38 27 GLU B CA 1
ATOM 1397 C C . GLU B 1 27 ? -14.859 -9.633 -10.867 1 56.38 27 GLU B C 1
ATOM 1399 O O . GLU B 1 27 ? -14.57 -8.656 -10.18 1 56.38 27 GLU B O 1
ATOM 1404 N N . PHE B 1 28 ? -15.961 -9.781 -11.586 1 58.03 28 PHE B N 1
ATOM 1405 C CA . PHE B 1 28 ? -16.984 -8.75 -11.523 1 58.03 28 PHE B CA 1
ATOM 1406 C C . PHE B 1 28 ? -17.578 -8.648 -10.125 1 58.03 28 PHE B C 1
ATOM 1408 O O . PHE B 1 28 ? -17.781 -7.551 -9.602 1 58.03 28 PHE B O 1
ATOM 1415 N N . ASP B 1 29 ? -17.906 -9.695 -9.562 1 56.81 29 ASP B N 1
ATOM 1416 C CA . ASP B 1 29 ? -18.438 -9.734 -8.203 1 56.81 29 ASP B CA 1
ATOM 1417 C C . ASP B 1 29 ? -17.453 -9.125 -7.211 1 56.81 29 ASP B C 1
ATOM 1419 O O . ASP B 1 29 ? -17.844 -8.359 -6.328 1 56.81 29 ASP B O 1
ATOM 1423 N N . ARG B 1 30 ? -16.266 -9.469 -7.387 1 57.88 30 ARG B N 1
ATOM 1424 C CA . ARG B 1 30 ? -15.227 -8.883 -6.531 1 57.88 30 ARG B CA 1
ATOM 1425 C C . ARG B 1 30 ? -15.109 -7.383 -6.773 1 57.88 30 ARG B C 1
ATOM 1427 O O . ARG B 1 30 ? -14.945 -6.609 -5.828 1 57.88 30 ARG B O 1
ATOM 1434 N N . LEU B 1 31 ? -15.172 -7.125 -7.98 1 56.94 31 LEU B N 1
ATOM 1435 C CA . LEU B 1 31 ? -15.094 -5.715 -8.344 1 56.94 31 LEU B CA 1
ATOM 1436 C C . LEU B 1 31 ? -16.297 -4.949 -7.793 1 56.94 31 LEU B C 1
ATOM 1438 O O . LEU B 1 31 ? -16.141 -3.855 -7.242 1 56.94 31 LEU B O 1
ATOM 1442 N N . VAL B 1 32 ? -17.406 -5.449 -8 1 58.22 32 VAL B N 1
ATOM 1443 C CA . VAL B 1 32 ? -18.625 -4.809 -7.504 1 58.22 32 VAL B CA 1
ATOM 1444 C C . VAL B 1 32 ? -18.562 -4.719 -5.98 1 58.22 32 VAL B C 1
ATOM 1446 O O . VAL B 1 32 ? -18.922 -3.684 -5.402 1 58.22 32 VAL B O 1
ATOM 1449 N N . GLN B 1 33 ? -18.203 -5.754 -5.41 1 57 33 GLN B N 1
ATOM 1450 C CA . GLN B 1 33 ? -18.094 -5.742 -3.957 1 57 33 GLN B CA 1
ATOM 1451 C C . GLN B 1 33 ? -17.062 -4.719 -3.496 1 57 33 GLN B C 1
ATOM 1453 O O . GLN B 1 33 ? -17.25 -4.051 -2.479 1 57 33 GLN B O 1
ATOM 1458 N N . SER B 1 34 ? -15.984 -4.633 -4.25 1 53.97 34 SER B N 1
ATOM 1459 C CA . SER B 1 34 ? -14.953 -3.652 -3.918 1 53.97 34 SER B CA 1
ATOM 1460 C C . SER B 1 34 ? -15.445 -2.23 -4.156 1 53.97 34 SER B C 1
ATOM 1462 O O . SER B 1 34 ? -15.062 -1.308 -3.43 1 53.97 34 SER B O 1
ATOM 1464 N N . LEU B 1 35 ? -16.031 -2.078 -5.156 1 51.56 35 LEU B N 1
ATOM 1465 C CA . LEU B 1 35 ? -16.516 -0.751 -5.52 1 51.56 35 LEU B CA 1
ATOM 1466 C C . LEU B 1 35 ? -17.656 -0.318 -4.602 1 51.56 35 LEU B C 1
ATOM 1468 O O . LEU B 1 35 ? -17.844 0.876 -4.348 1 51.56 35 LEU B O 1
ATOM 1472 N N . VAL B 1 36 ? -18.547 -1.272 -4.438 1 50.28 36 VAL B N 1
ATOM 1473 C CA . VAL B 1 36 ? -19.625 -0.944 -3.508 1 50.28 36 VAL B CA 1
ATOM 1474 C C . VAL B 1 36 ? -19.094 -0.966 -2.074 1 50.28 36 VAL B C 1
ATOM 1476 O O . VAL B 1 36 ? -18.922 -2.037 -1.489 1 50.28 36 VAL B O 1
ATOM 1479 N N . GLY B 1 37 ? -18.016 -0.353 -1.763 1 46.28 37 GLY B N 1
ATOM 1480 C CA . GLY B 1 37 ? -17.516 -0.032 -0.44 1 46.28 37 GLY B CA 1
ATOM 1481 C C . GLY B 1 37 ? -18.609 0.178 0.59 1 46.28 37 GLY B C 1
ATOM 1482 O O . GLY B 1 37 ? -18.844 1.306 1.026 1 46.28 37 GLY B O 1
ATOM 1483 N N . GLY B 1 38 ? -19.688 -0.377 0.665 1 41.88 38 GLY B N 1
ATOM 1484 C CA . GLY B 1 38 ? -20.438 0.115 1.81 1 41.88 38 GLY B CA 1
ATOM 1485 C C . GLY B 1 38 ? -19.609 0.224 3.068 1 41.88 38 GLY B C 1
ATOM 1486 O O . GLY B 1 38 ? -18.609 -0.492 3.225 1 41.88 38 GLY B O 1
ATOM 1487 N N . PRO B 1 39 ? -19.438 1.524 3.76 1 45.81 39 PRO B N 1
ATOM 1488 C CA . PRO B 1 39 ? -18.734 1.529 5.047 1 45.81 39 PRO B CA 1
ATOM 1489 C C . PRO B 1 39 ? -18.703 0.15 5.699 1 45.81 39 PRO B C 1
ATOM 1491 O O . PRO B 1 39 ? -17.719 -0.19 6.367 1 45.81 39 PRO B O 1
ATOM 1494 N N . GLY B 1 40 ? -19.844 -0.482 6.027 1 43.53 40 GLY B N 1
ATOM 1495 C CA . GLY B 1 40 ? -20.266 -1.721 6.664 1 43.53 40 GLY B CA 1
ATOM 1496 C C . GLY B 1 40 ? -20.188 -2.92 5.738 1 43.53 40 GLY B C 1
ATOM 1497 O O . GLY B 1 40 ? -20.719 -3.986 6.055 1 43.53 40 GLY B O 1
ATOM 1498 N N . GLY B 1 41 ? -20.219 -2.787 4.508 1 47.16 41 GLY B N 1
ATOM 1499 C CA . GLY B 1 41 ? -20.406 -4.059 3.824 1 47.16 41 GLY B CA 1
ATOM 1500 C C . GLY B 1 41 ? -19.25 -5.02 4.027 1 47.16 41 GLY B C 1
ATOM 1501 O O . GLY B 1 41 ? -18.094 -4.598 4.078 1 47.16 41 GLY B O 1
ATOM 1502 N N . ASP B 1 42 ? -19.312 -6.062 4.719 1 58.06 42 ASP B N 1
ATOM 1503 C CA . ASP B 1 42 ? -18.562 -7.203 5.25 1 58.06 42 ASP B CA 1
ATOM 1504 C C . ASP B 1 42 ? -17.609 -7.766 4.207 1 58.06 42 ASP B C 1
ATOM 1506 O O . ASP B 1 42 ? -17.047 -8.852 4.391 1 58.06 42 ASP B O 1
ATOM 1510 N N . GLY B 1 43 ? -17.469 -7.039 3.1 1 79.25 43 GLY B N 1
ATOM 1511 C CA . GLY B 1 43 ? -16.641 -7.766 2.148 1 79.25 43 GLY B CA 1
ATOM 1512 C C . GLY B 1 43 ? -15.18 -7.359 2.197 1 79.25 43 GLY B C 1
ATOM 1513 O O . GLY B 1 43 ? -14.852 -6.258 2.639 1 79.25 43 GLY B O 1
ATOM 1514 N N . ALA B 1 44 ? -14.266 -8.195 2.021 1 93.06 44 ALA B N 1
ATOM 1515 C CA . ALA B 1 44 ? -12.812 -8.031 1.972 1 93.06 44 ALA B CA 1
ATOM 1516 C C . ALA B 1 44 ? -12.406 -7.156 0.79 1 93.06 44 ALA B C 1
ATOM 1518 O O . ALA B 1 44 ? -12.938 -7.305 -0.313 1 93.06 44 ALA B O 1
ATOM 1519 N N . TRP B 1 45 ? -11.633 -6.059 1.04 1 92.62 45 TRP B N 1
ATOM 1520 C CA . TRP B 1 45 ? -11.109 -5.273 -0.074 1 92.62 45 TRP B CA 1
ATOM 1521 C C . TRP B 1 45 ? -10.016 -6.035 -0.816 1 92.62 45 TRP B C 1
ATOM 1523 O O . TRP B 1 45 ? -9.422 -6.961 -0.267 1 92.62 45 TRP B O 1
ATOM 1533 N N . LEU B 1 46 ? -9.773 -5.621 -2.105 1 95.38 46 LEU B N 1
ATOM 1534 C CA . LEU B 1 46 ? -8.812 -6.277 -2.982 1 95.38 46 LEU B CA 1
ATOM 1535 C C . LEU B 1 46 ? -7.508 -5.488 -3.053 1 95.38 46 LEU B C 1
ATOM 1537 O O . LEU B 1 46 ? -7.469 -4.398 -3.627 1 95.38 46 LEU B O 1
ATOM 1541 N N . PRO B 1 47 ? -6.422 -6.039 -2.539 1 97.81 47 PRO B N 1
ATOM 1542 C CA . PRO B 1 47 ? -5.152 -5.32 -2.646 1 97.81 47 PRO B CA 1
ATOM 1543 C C . PRO B 1 47 ? -4.602 -5.301 -4.074 1 97.81 47 PRO B C 1
ATOM 1545 O O . PRO B 1 47 ? -4.867 -6.219 -4.852 1 97.81 47 PRO B O 1
ATOM 1548 N N . ALA B 1 48 ? -3.9 -4.203 -4.449 1 96.25 48 ALA B N 1
ATOM 1549 C CA . ALA B 1 48 ? -3.186 -4.184 -5.723 1 96.25 48 ALA B CA 1
ATOM 1550 C C . ALA B 1 48 ? -2.131 -5.285 -5.777 1 96.25 48 ALA B C 1
ATOM 1552 O O . ALA B 1 48 ? -1.487 -5.586 -4.77 1 96.25 48 ALA B O 1
ATOM 1553 N N . ALA B 1 49 ? -1.972 -5.855 -6.961 1 97.5 49 ALA B N 1
ATOM 1554 C CA . ALA B 1 49 ? -1.047 -6.98 -7.09 1 97.5 49 ALA B CA 1
ATOM 1555 C C . ALA B 1 49 ? -0.525 -7.098 -8.516 1 97.5 49 ALA B C 1
ATOM 1557 O O . ALA B 1 49 ? -1.193 -6.68 -9.469 1 97.5 49 ALA B O 1
ATOM 1558 N N . ASP B 1 50 ? 0.676 -7.594 -8.609 1 96.31 50 ASP B N 1
ATOM 1559 C CA . ASP B 1 50 ? 1.248 -8.008 -9.883 1 96.31 50 ASP B CA 1
ATOM 1560 C C . ASP B 1 50 ? 1.476 -9.516 -9.922 1 96.31 50 ASP B C 1
ATOM 1562 O O . ASP B 1 50 ? 1.889 -10.117 -8.922 1 96.31 50 ASP B O 1
ATOM 1566 N N . VAL B 1 51 ? 1.197 -10.117 -11.047 1 97.25 51 VAL B N 1
ATOM 1567 C CA . VAL B 1 51 ? 1.49 -11.523 -11.266 1 97.25 51 VAL B CA 1
ATOM 1568 C C . VAL B 1 51 ? 2.406 -11.68 -12.477 1 97.25 51 VAL B C 1
ATOM 1570 O O . VAL B 1 51 ? 2.066 -11.25 -13.586 1 97.25 51 VAL B O 1
ATOM 1573 N N . SER B 1 52 ? 3.539 -12.273 -12.25 1 96.88 52 SER B N 1
ATOM 1574 C CA . SER B 1 52 ? 4.48 -12.578 -13.32 1 96.88 52 SER B CA 1
ATOM 1575 C C . SER B 1 52 ? 4.707 -14.078 -13.445 1 96.88 52 SER B C 1
ATOM 1577 O O . SER B 1 52 ? 4.578 -14.812 -12.461 1 96.88 52 SER B O 1
ATOM 1579 N N . GLU B 1 53 ? 5.082 -14.469 -14.672 1 96.44 53 GLU B N 1
ATOM 1580 C CA . GLU B 1 53 ? 5.285 -15.883 -14.945 1 96.44 53 GLU B CA 1
ATOM 1581 C C . GLU B 1 53 ? 6.59 -16.109 -15.703 1 96.44 53 GLU B C 1
ATOM 1583 O O . GLU B 1 53 ? 6.844 -15.469 -16.719 1 96.44 53 GLU B O 1
ATOM 1588 N N . THR B 1 54 ? 7.422 -16.969 -15.203 1 94.5 54 THR B N 1
ATOM 1589 C CA . THR B 1 54 ? 8.578 -17.516 -15.914 1 94.5 54 THR B CA 1
ATOM 1590 C C . THR B 1 54 ? 8.383 -19 -16.203 1 94.5 54 THR B C 1
ATOM 1592 O O . THR B 1 54 ? 7.352 -19.578 -15.859 1 94.5 54 THR B O 1
ATOM 1595 N N . GLU B 1 55 ? 9.336 -19.516 -16.875 1 92.69 55 GLU B N 1
ATOM 1596 C CA . GLU B 1 55 ? 9.273 -20.953 -17.094 1 92.69 55 GLU B CA 1
ATOM 1597 C C . GLU B 1 55 ? 9.367 -21.719 -15.781 1 92.69 55 GLU B C 1
ATOM 1599 O O . GLU B 1 55 ? 8.773 -22.797 -15.641 1 92.69 55 GLU B O 1
ATOM 1604 N N . ALA B 1 56 ? 9.977 -21.125 -14.875 1 94.62 56 ALA B N 1
ATOM 1605 C CA . ALA B 1 56 ? 10.305 -21.828 -13.641 1 94.62 56 ALA B CA 1
ATOM 1606 C C . ALA B 1 56 ? 9.266 -21.562 -12.555 1 94.62 56 ALA B C 1
ATOM 1608 O O . ALA B 1 56 ? 9.094 -22.375 -11.641 1 94.62 56 ALA B O 1
ATOM 1609 N N . ALA B 1 57 ? 8.625 -20.375 -12.664 1 96.75 57 ALA B N 1
ATOM 1610 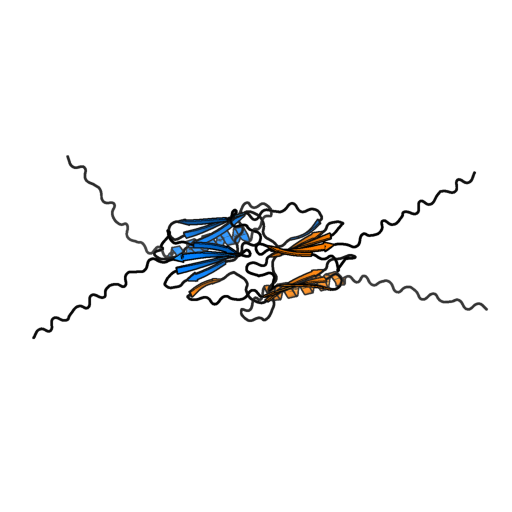C CA . ALA B 1 57 ? 7.812 -20.031 -11.5 1 96.75 57 ALA B CA 1
ATOM 1611 C C . ALA B 1 57 ? 6.816 -18.922 -11.828 1 96.75 57 ALA B C 1
ATOM 1613 O O . ALA B 1 57 ? 6.949 -18.25 -12.844 1 96.75 57 ALA B O 1
ATOM 1614 N N . TYR B 1 58 ? 5.809 -18.812 -10.969 1 97.12 58 TYR B N 1
ATOM 1615 C CA . TYR B 1 58 ? 5.035 -17.578 -10.82 1 97.12 58 TYR B CA 1
ATOM 1616 C C . TYR B 1 58 ? 5.574 -16.719 -9.68 1 97.12 58 TYR B C 1
ATOM 1618 O O . TYR B 1 58 ? 6.004 -17.25 -8.648 1 97.12 58 TYR B O 1
ATOM 1626 N N . VAL B 1 59 ? 5.555 -15.438 -9.891 1 97.38 59 VAL B N 1
ATOM 1627 C CA . VAL B 1 59 ? 5.844 -14.492 -8.82 1 97.38 59 VAL B CA 1
ATOM 1628 C C . VAL B 1 59 ? 4.66 -13.547 -8.633 1 97.38 59 VAL B C 1
ATOM 1630 O O . VAL B 1 59 ? 4.254 -12.859 -9.57 1 97.38 59 VAL B O 1
ATOM 1633 N N . VAL B 1 60 ? 4.059 -13.555 -7.426 1 97.69 60 VAL B N 1
ATOM 1634 C CA . VAL B 1 60 ? 2.93 -12.703 -7.074 1 97.69 60 VAL B CA 1
ATOM 1635 C C . VAL B 1 60 ? 3.371 -11.656 -6.051 1 97.69 60 VAL B C 1
ATOM 1637 O O . VAL B 1 60 ? 3.891 -12 -4.988 1 97.69 60 VAL B O 1
ATOM 1640 N N . GLU B 1 61 ? 3.246 -10.43 -6.422 1 97.38 61 GLU B N 1
ATOM 1641 C CA . GLU B 1 61 ? 3.559 -9.312 -5.535 1 97.38 61 GLU B CA 1
ATOM 1642 C C . GLU B 1 61 ? 2.295 -8.562 -5.125 1 97.38 61 GLU B C 1
ATOM 1644 O O . GLU B 1 61 ? 1.584 -8.023 -5.977 1 97.38 61 GLU B O 1
ATOM 1649 N N . ILE B 1 62 ? 2 -8.469 -3.812 1 98.12 62 ILE B N 1
ATOM 1650 C CA . ILE B 1 62 ? 0.759 -7.902 -3.297 1 98.12 62 ILE B CA 1
ATOM 1651 C C . ILE B 1 62 ? 1.074 -6.758 -2.338 1 98.12 62 ILE B C 1
ATOM 1653 O O . ILE B 1 62 ? 1.903 -6.902 -1.437 1 98.12 62 ILE B O 1
ATOM 1657 N N . GLU B 1 63 ? 0.444 -5.645 -2.531 1 98.19 63 GLU B N 1
ATOM 1658 C CA . GLU B 1 63 ? 0.644 -4.496 -1.653 1 98.19 63 GLU B CA 1
ATOM 1659 C C . GLU B 1 63 ? -0.178 -4.629 -0.375 1 98.19 63 GLU B C 1
ATOM 1661 O O . GLU B 1 63 ? -1.407 -4.703 -0.426 1 98.19 63 GLU B O 1
ATOM 1666 N N . LEU B 1 64 ? 0.51 -4.605 0.774 1 98 64 LEU B N 1
ATOM 1667 C CA . LEU B 1 64 ? -0.12 -4.734 2.084 1 98 64 LEU B CA 1
ATOM 1668 C C . LEU B 1 64 ? 0.476 -3.738 3.072 1 98 64 LEU B C 1
ATOM 1670 O O . LEU B 1 64 ? 1.039 -4.133 4.098 1 98 64 LEU B O 1
ATOM 1674 N N . PRO B 1 65 ? 0.279 -2.494 2.834 1 97.06 65 PRO B N 1
ATOM 1675 C CA . PRO B 1 65 ? 0.877 -1.496 3.723 1 97.06 65 PRO B CA 1
ATOM 1676 C C . PRO B 1 65 ? 0.355 -1.592 5.156 1 97.06 65 PRO B C 1
ATOM 1678 O O . PRO B 1 65 ? -0.859 -1.611 5.371 1 97.06 65 PRO B O 1
ATOM 1681 N N . GLY B 1 66 ? 1.256 -1.572 6.082 1 95.12 66 GLY B N 1
ATOM 1682 C CA . GLY B 1 66 ? 0.908 -1.561 7.492 1 95.12 66 GLY B CA 1
ATOM 1683 C C . GLY B 1 66 ? 0.669 -2.947 8.062 1 95.12 66 GLY B C 1
ATOM 1684 O O . GLY B 1 66 ? 0.434 -3.1 9.258 1 95.12 66 GLY B O 1
ATOM 1685 N N . VAL B 1 67 ? 0.752 -3.93 7.203 1 96.44 67 VAL B N 1
ATOM 1686 C CA . VAL B 1 67 ? 0.46 -5.285 7.652 1 96.44 67 VAL B CA 1
ATOM 1687 C C . VAL B 1 67 ? 1.751 -5.973 8.094 1 96.44 67 VAL B C 1
ATOM 1689 O O . VAL B 1 67 ? 2.787 -5.844 7.438 1 96.44 67 VAL B O 1
ATOM 1692 N N . ARG B 1 68 ? 1.647 -6.676 9.172 1 94.38 68 ARG B N 1
ATOM 1693 C CA . ARG B 1 68 ? 2.777 -7.465 9.656 1 94.38 68 ARG B CA 1
ATOM 1694 C C . ARG B 1 68 ? 2.699 -8.898 9.141 1 94.38 68 ARG B C 1
ATOM 1696 O O . ARG B 1 68 ? 1.61 -9.406 8.867 1 94.38 68 ARG B O 1
ATOM 1703 N N . PRO B 1 69 ? 3.861 -9.523 9.039 1 94.94 69 PRO B N 1
ATOM 1704 C CA . PRO B 1 69 ? 3.861 -10.898 8.539 1 94.94 69 PRO B CA 1
ATOM 1705 C C . PRO B 1 69 ? 2.922 -11.812 9.32 1 94.94 69 PRO B C 1
ATOM 1707 O O . PRO B 1 69 ? 2.258 -12.672 8.734 1 94.94 69 PRO B O 1
ATOM 1710 N N . GLY B 1 70 ? 2.789 -11.633 10.602 1 94.31 70 GLY B N 1
ATOM 1711 C CA . GLY B 1 70 ? 1.953 -12.484 11.438 1 94.31 70 GLY B CA 1
ATOM 1712 C C . GLY B 1 70 ? 0.469 -12.273 11.203 1 94.31 70 GLY B C 1
ATOM 1713 O O . GLY B 1 70 ? -0.354 -13.086 11.633 1 94.31 70 GLY B O 1
ATOM 1714 N N . ASP B 1 71 ? 0.142 -11.297 10.391 1 94.62 71 ASP B N 1
ATOM 1715 C CA . ASP B 1 71 ? -1.258 -10.953 10.164 1 94.62 71 ASP B CA 1
ATOM 1716 C C . ASP B 1 71 ? -1.688 -11.305 8.742 1 94.62 71 ASP B C 1
ATOM 1718 O O . ASP B 1 71 ? -2.686 -10.781 8.242 1 94.62 71 ASP B O 1
ATOM 1722 N N . VAL B 1 72 ? -0.945 -12.117 8.078 1 97.75 72 VAL B N 1
ATOM 1723 C CA . VAL B 1 72 ? -1.229 -12.516 6.703 1 97.75 72 VAL B CA 1
ATOM 1724 C C . VAL B 1 72 ? -1.295 -14.039 6.609 1 97.75 72 VAL B C 1
ATOM 1726 O O . VAL B 1 72 ? -0.466 -14.742 7.195 1 97.75 72 VAL B O 1
ATOM 1729 N N . ASP B 1 73 ? -2.293 -14.523 5.93 1 98.25 73 ASP B N 1
ATOM 1730 C CA . ASP B 1 73 ? -2.42 -15.938 5.605 1 98.25 73 ASP B CA 1
ATOM 1731 C C . ASP B 1 73 ? -2.246 -16.172 4.109 1 98.25 73 ASP B C 1
ATOM 1733 O O . ASP B 1 73 ? -2.9 -15.523 3.291 1 98.25 73 ASP B O 1
ATOM 1737 N N . VAL B 1 74 ? -1.353 -17.094 3.752 1 98.38 74 VAL B N 1
ATOM 1738 C CA . VAL B 1 74 ? -1.092 -17.453 2.365 1 98.38 74 VAL B CA 1
ATOM 1739 C C . VAL B 1 74 ? -1.392 -18.938 2.16 1 98.38 74 VAL B C 1
ATOM 1741 O O . VAL B 1 74 ? -0.811 -19.797 2.832 1 98.38 74 VAL B O 1
ATOM 1744 N N . GLU B 1 75 ? -2.268 -19.203 1.205 1 97.75 75 GLU B N 1
ATOM 1745 C CA . GLU B 1 75 ? -2.648 -20.594 0.941 1 97.75 75 GLU B CA 1
ATOM 1746 C C . GLU B 1 75 ? -2.621 -20.891 -0.554 1 97.75 75 GLU B C 1
ATOM 1748 O O . GLU B 1 75 ? -3.047 -20.078 -1.367 1 97.75 75 GLU B O 1
ATOM 1753 N N . LEU B 1 76 ? -2.102 -21.969 -0.852 1 97.06 76 LEU B N 1
ATOM 1754 C CA . LEU B 1 76 ? -2.189 -22.516 -2.207 1 97.06 76 LEU B CA 1
ATOM 1755 C C . LEU B 1 76 ? -3.004 -23.797 -2.23 1 97.06 76 LEU B C 1
ATOM 1757 O O . LEU B 1 76 ? -2.596 -24.812 -1.652 1 97.06 76 LEU B O 1
ATOM 1761 N N . ASP B 1 77 ? -4.148 -23.734 -2.773 1 92.88 77 ASP B N 1
ATOM 1762 C CA . ASP B 1 77 ? -5.004 -24.906 -2.969 1 92.88 77 ASP B CA 1
ATOM 1763 C C . ASP B 1 77 ? -5.117 -25.266 -4.449 1 92.88 77 ASP B C 1
ATOM 1765 O O . ASP B 1 77 ? -5.836 -24.594 -5.199 1 92.88 77 ASP B O 1
ATOM 1769 N N . GLY B 1 78 ? -4.48 -26.422 -4.742 1 92.81 78 GLY B N 1
ATOM 1770 C CA . GLY B 1 78 ? -4.344 -26.672 -6.168 1 92.81 78 GLY B CA 1
ATOM 1771 C C . GLY B 1 78 ? -3.596 -25.562 -6.898 1 92.81 78 GLY B C 1
ATOM 1772 O O . GLY B 1 78 ? -2.443 -25.266 -6.574 1 92.81 78 GLY B O 1
ATOM 1773 N N . ASN B 1 79 ? -4.234 -24.922 -7.84 1 96.06 79 ASN B N 1
ATOM 1774 C CA . ASN B 1 79 ? -3.59 -23.859 -8.602 1 96.06 79 ASN B CA 1
ATOM 1775 C C . ASN B 1 79 ? -4.145 -22.484 -8.227 1 96.06 79 ASN B C 1
ATOM 1777 O O . ASN B 1 79 ? -3.949 -21.516 -8.953 1 96.06 79 ASN B O 1
ATOM 1781 N N . GLU B 1 80 ? -4.832 -22.469 -7.133 1 97 80 GLU B N 1
ATOM 1782 C CA . GLU B 1 80 ? -5.375 -21.203 -6.664 1 97 80 GLU B CA 1
ATOM 1783 C C . GLU B 1 80 ? -4.59 -20.672 -5.469 1 97 80 GLU B C 1
ATOM 1785 O O . GLU B 1 80 ? -4.512 -21.328 -4.43 1 97 80 GLU B O 1
ATOM 1790 N N . LEU B 1 81 ? -4.016 -19.547 -5.648 1 98.12 81 LEU B N 1
ATOM 1791 C CA . LEU B 1 81 ? -3.352 -18.859 -4.551 1 98.12 81 LEU B CA 1
ATOM 1792 C C . LEU B 1 81 ? -4.301 -17.875 -3.871 1 98.12 81 LEU B C 1
ATOM 1794 O O . LEU B 1 81 ? -4.938 -17.062 -4.539 1 98.12 81 LEU B O 1
ATOM 1798 N N . VAL B 1 82 ? -4.457 -18.016 -2.562 1 98.12 82 VAL B N 1
ATOM 1799 C CA . VAL B 1 82 ? -5.324 -17.141 -1.788 1 98.12 82 VAL B CA 1
ATOM 1800 C C . VAL B 1 82 ? -4.516 -16.469 -0.672 1 98.12 82 VAL B C 1
ATOM 1802 O O . VAL B 1 82 ? -3.828 -17.156 0.092 1 98.12 82 VAL B O 1
ATOM 1805 N N . VAL B 1 83 ? -4.562 -15.172 -0.624 1 98.31 83 VAL B N 1
ATOM 1806 C CA . VAL B 1 83 ? -3.926 -14.391 0.432 1 98.31 83 VAL B CA 1
ATOM 1807 C C . VAL B 1 83 ? -4.98 -13.594 1.19 1 98.31 83 VAL B C 1
ATOM 1809 O O . VAL B 1 83 ? -5.766 -12.852 0.586 1 98.31 83 VAL B O 1
ATOM 1812 N N . THR B 1 84 ? -5.078 -13.789 2.471 1 97.88 84 THR B N 1
ATOM 1813 C CA . THR B 1 84 ? -6.055 -13.078 3.291 1 97.88 84 THR B CA 1
ATOM 1814 C C . THR B 1 84 ? -5.391 -12.492 4.531 1 97.88 84 THR B C 1
ATOM 1816 O O . THR B 1 84 ? -4.297 -12.906 4.918 1 97.88 84 THR B O 1
ATOM 1819 N N . GLY B 1 85 ? -6.043 -11.547 5.172 1 97.25 85 GLY B N 1
ATOM 1820 C CA . GLY B 1 85 ? -5.656 -10.898 6.414 1 97.25 85 GLY B CA 1
ATOM 1821 C C . GLY B 1 85 ? -6.508 -9.688 6.746 1 97.25 85 GLY B C 1
ATOM 1822 O O . GLY B 1 85 ? -7.621 -9.539 6.234 1 97.25 85 GLY B O 1
ATOM 1823 N N . GLU B 1 86 ? -5.93 -8.906 7.699 1 93.94 86 GLU B N 1
ATOM 1824 C CA . GLU B 1 86 ? -6.688 -7.734 8.133 1 93.94 86 GLU B CA 1
ATOM 1825 C C . GLU B 1 86 ? -5.77 -6.547 8.398 1 93.94 86 GLU B C 1
ATOM 1827 O O . GLU B 1 86 ? -4.723 -6.695 9.031 1 93.94 86 GLU B O 1
ATOM 1832 N N . VAL B 1 87 ? -6.102 -5.465 7.805 1 92.38 87 VAL B N 1
ATOM 1833 C CA . VAL B 1 87 ? -5.523 -4.199 8.242 1 92.38 87 VAL B CA 1
ATOM 1834 C C . VAL B 1 87 ? -6.348 -3.621 9.391 1 92.38 87 VAL B C 1
ATOM 1836 O O . VAL B 1 87 ? -7.48 -3.172 9.188 1 92.38 87 VAL B O 1
ATOM 1839 N N . LYS B 1 88 ? -5.789 -3.578 10.516 1 85.5 88 LYS B N 1
ATOM 1840 C CA . LYS B 1 88 ? -6.516 -3.125 11.703 1 85.5 88 LYS B CA 1
ATOM 1841 C C . LYS B 1 88 ? -6.559 -1.602 11.766 1 85.5 88 LYS B C 1
ATOM 1843 O O . LYS B 1 88 ? -5.566 -0.933 11.484 1 85.5 88 LYS B O 1
ATOM 1848 N N . GLU B 1 89 ? -7.758 -1.203 12.07 1 78.88 89 GLU B N 1
ATOM 1849 C CA . GLU B 1 89 ? -7.895 0.233 12.289 1 78.88 89 GLU B CA 1
ATOM 1850 C C . GLU B 1 89 ? -7.211 0.656 13.594 1 78.88 89 GLU B C 1
ATOM 1852 O O . GLU B 1 89 ? -7.41 0.031 14.633 1 78.88 89 GLU B O 1
ATOM 1857 N N . ARG B 1 90 ? -6.32 1.524 13.453 1 76.5 90 ARG B N 1
ATOM 1858 C CA . ARG B 1 90 ? -5.711 2.025 14.68 1 76.5 90 ARG B CA 1
ATOM 1859 C C . ARG B 1 90 ? -6.633 3.02 15.383 1 76.5 90 ARG B C 1
ATOM 1861 O O . ARG B 1 90 ? -7.383 3.744 14.734 1 76.5 90 ARG B O 1
ATOM 1868 N N . LYS B 1 91 ? -6.66 2.84 16.734 1 75.69 91 LYS B N 1
ATOM 1869 C CA . LYS B 1 91 ? -7.414 3.812 17.516 1 75.69 91 LYS B CA 1
ATOM 1870 C C . LYS B 1 91 ? -6.941 5.234 17.234 1 75.69 91 LYS B C 1
ATOM 1872 O O . LYS B 1 91 ? -5.75 5.531 17.328 1 75.69 91 LYS B O 1
ATOM 1877 N N . ARG B 1 92 ? -7.68 5.938 16.484 1 73.88 92 ARG B N 1
ATOM 1878 C CA . ARG B 1 92 ? -7.301 7.309 16.156 1 73.88 92 ARG B CA 1
ATOM 1879 C C . ARG B 1 92 ? -7.996 8.305 17.094 1 73.88 92 ARG B C 1
ATOM 1881 O O . ARG B 1 92 ? -9.172 8.133 17.422 1 73.88 92 ARG B O 1
ATOM 1888 N N . GLU B 1 93 ? -7.105 9.047 17.688 1 80.25 93 GLU B N 1
ATOM 1889 C CA . GLU B 1 93 ? -7.66 10.172 18.438 1 80.25 93 GLU B CA 1
ATOM 1890 C C . GLU B 1 93 ? -7.832 11.398 17.547 1 80.25 93 GLU B C 1
ATOM 1892 O O . GLU B 1 93 ? -7.043 11.617 16.625 1 80.25 93 GLU B O 1
ATOM 1897 N N . GLY B 1 94 ? -8.977 12.078 17.719 1 88.25 94 GLY B N 1
ATOM 1898 C CA . GLY B 1 94 ? -9.164 13.344 17.031 1 88.25 94 GLY B CA 1
ATOM 1899 C C . GLY B 1 94 ? -10.078 13.227 15.82 1 88.25 94 GLY B C 1
ATOM 1900 O O . GLY B 1 94 ? -10.844 12.273 15.703 1 88.25 94 GLY B O 1
ATOM 1901 N N . LEU B 1 95 ? -10.031 14.305 14.977 1 93.25 95 LEU B N 1
ATOM 1902 C CA . LEU B 1 95 ? -10.898 14.422 13.812 1 93.25 95 LEU B CA 1
ATOM 1903 C C . LEU B 1 95 ? -10.227 13.836 12.578 1 93.25 95 LEU B C 1
ATOM 1905 O O . LEU B 1 95 ? -9.078 14.172 12.266 1 93.25 95 LEU B O 1
ATOM 1909 N N . LEU B 1 96 ? -10.891 12.93 11.945 1 92.69 96 LEU B N 1
ATOM 1910 C CA . LEU B 1 96 ? -10.43 12.414 10.664 1 92.69 96 LEU B CA 1
ATOM 1911 C C . LEU B 1 96 ? -10.758 13.391 9.539 1 92.69 96 LEU B C 1
ATOM 1913 O O . LEU B 1 96 ? -11.914 13.516 9.141 1 92.69 96 LEU B O 1
ATOM 1917 N N . ARG B 1 97 ? -9.766 14.016 9.039 1 94.88 97 ARG B N 1
ATOM 1918 C CA . ARG B 1 97 ? -9.953 15.062 8.039 1 94.88 97 ARG B CA 1
ATOM 1919 C C . ARG B 1 97 ? -10.055 14.469 6.641 1 94.88 97 ARG B C 1
ATOM 1921 O O . ARG B 1 97 ? -10.75 15.016 5.781 1 94.88 97 ARG B O 1
ATOM 1928 N N . ARG B 1 98 ? -9.367 13.422 6.355 1 94.19 98 ARG B N 1
ATOM 1929 C CA . ARG B 1 98 ? -9.352 12.719 5.078 1 94.19 98 ARG B CA 1
ATOM 1930 C C . ARG B 1 98 ? -9.055 11.242 5.27 1 94.19 98 ARG B C 1
ATOM 1932 O O . ARG B 1 98 ? -8.219 10.867 6.09 1 94.19 98 ARG B O 1
ATOM 1939 N N . ARG B 1 99 ? -9.789 10.43 4.559 1 93.38 99 ARG B N 1
ATOM 1940 C CA . ARG B 1 99 ? -9.609 8.977 4.625 1 93.38 99 ARG B CA 1
ATOM 1941 C C . ARG B 1 99 ? -9.672 8.352 3.236 1 93.38 99 ARG B C 1
ATOM 1943 O O . ARG B 1 99 ? -10.727 8.344 2.604 1 93.38 99 ARG B O 1
ATOM 1950 N N . THR B 1 100 ? -8.539 7.801 2.77 1 95.06 100 THR B N 1
ATOM 1951 C CA . THR B 1 100 ? -8.555 7.113 1.484 1 95.06 100 THR B CA 1
ATOM 1952 C C . THR B 1 100 ? -7.93 5.727 1.609 1 95.06 100 THR B C 1
ATOM 1954 O O . THR B 1 100 ? -8.016 4.914 0.686 1 95.06 100 THR B O 1
ATOM 1957 N N . ARG B 1 101 ? -7.348 5.402 2.762 1 95.38 101 ARG B N 1
ATOM 1958 C CA . ARG B 1 101 ? -6.777 4.078 2.969 1 95.38 101 ARG B CA 1
ATOM 1959 C C . ARG B 1 101 ? -7.875 3.043 3.209 1 95.38 101 ARG B C 1
ATOM 1961 O O . ARG B 1 101 ? -8.914 3.354 3.793 1 95.38 101 ARG B O 1
ATOM 1968 N N . ARG B 1 102 ? -7.5 1.895 2.756 1 91.06 102 ARG B N 1
ATOM 1969 C CA . ARG B 1 102 ? -8.438 0.804 2.992 1 91.06 102 ARG B CA 1
ATOM 1970 C C . ARG B 1 102 ? -8.07 0.029 4.254 1 91.06 102 ARG B C 1
ATOM 1972 O O . ARG B 1 102 ? -6.91 -0.326 4.453 1 91.06 102 ARG B O 1
ATOM 1979 N N . ILE B 1 103 ? -9.062 -0.13 5.059 1 91.44 103 ILE B N 1
ATOM 1980 C CA . ILE B 1 103 ? -8.867 -0.881 6.293 1 91.44 103 ILE B CA 1
ATOM 1981 C C . ILE B 1 103 ? -9.797 -2.096 6.312 1 91.44 103 ILE B C 1
ATOM 1983 O O . ILE B 1 103 ? -10.68 -2.221 5.461 1 91.44 103 ILE B O 1
ATOM 1987 N N . GLY B 1 104 ? -9.562 -3.029 7.316 1 93 104 GLY B N 1
ATOM 1988 C CA . GLY B 1 104 ? -10.375 -4.227 7.438 1 93 104 GLY B CA 1
ATOM 1989 C C . GLY B 1 104 ? -9.781 -5.43 6.727 1 93 104 GLY B C 1
ATOM 1990 O O . GLY B 1 104 ? -8.57 -5.48 6.492 1 93 104 GLY B O 1
ATOM 1991 N N . ASN B 1 105 ? -10.703 -6.395 6.484 1 95 105 ASN B N 1
ATOM 1992 C CA . ASN B 1 105 ? -10.258 -7.633 5.855 1 95 105 ASN B CA 1
ATOM 1993 C C . ASN B 1 105 ? -9.898 -7.422 4.387 1 95 105 ASN B C 1
ATOM 1995 O O . ASN B 1 105 ? -10.586 -6.684 3.676 1 95 105 ASN B O 1
ATOM 1999 N N . PHE B 1 106 ? -8.852 -8.016 3.979 1 96.5 106 PHE B N 1
ATOM 2000 C CA . PHE B 1 106 ? -8.516 -8.047 2.561 1 96.5 106 PHE B CA 1
ATOM 2001 C C . PHE B 1 106 ? -8.406 -9.484 2.066 1 96.5 106 PHE B C 1
ATOM 2003 O O . PHE B 1 106 ? -8.195 -10.406 2.859 1 96.5 106 PHE B O 1
ATOM 2010 N N . GLU B 1 107 ? -8.547 -9.625 0.793 1 97.19 107 GLU B N 1
ATOM 2011 C CA . GLU B 1 107 ? -8.414 -10.922 0.133 1 97.19 107 GLU B CA 1
ATOM 2012 C C . GLU B 1 107 ? -7.922 -10.766 -1.303 1 97.19 107 GLU B C 1
ATOM 2014 O O . GLU B 1 107 ? -8.461 -9.953 -2.062 1 97.19 107 GLU B O 1
ATOM 2019 N N . TYR B 1 108 ? -6.898 -11.484 -1.622 1 97.5 108 TYR B N 1
ATOM 2020 C CA . TYR B 1 108 ? -6.445 -11.617 -3.002 1 97.5 108 TYR B CA 1
ATOM 2021 C C . TYR B 1 108 ? -6.477 -13.078 -3.447 1 97.5 108 TYR B C 1
ATOM 2023 O O . TYR B 1 108 ? -5.949 -13.953 -2.76 1 97.5 108 TYR B O 1
ATOM 2031 N N . ARG B 1 109 ? -7.039 -13.281 -4.566 1 97.75 109 ARG B N 1
ATOM 2032 C CA . ARG B 1 109 ? -7.129 -14.617 -5.148 1 97.75 109 ARG B CA 1
ATOM 2033 C C . ARG B 1 109 ? -6.691 -14.609 -6.609 1 97.75 109 ARG B C 1
ATOM 2035 O O . ARG B 1 109 ? -7.062 -13.711 -7.367 1 97.75 109 ARG B O 1
ATOM 2042 N N . VAL B 1 110 ? -5.922 -15.641 -6.961 1 97.44 110 VAL B N 1
ATOM 2043 C CA . VAL B 1 110 ? -5.504 -15.734 -8.359 1 97.44 110 VAL B CA 1
ATOM 2044 C C . VAL B 1 110 ? -5.297 -17.203 -8.742 1 97.44 110 VAL B C 1
ATOM 2046 O O . VAL B 1 110 ? -4.785 -17.984 -7.941 1 97.44 110 VAL B O 1
ATOM 2049 N N . THR B 1 111 ? -5.742 -17.562 -9.898 1 97.88 111 THR B N 1
ATOM 2050 C CA . THR B 1 111 ? -5.48 -18.891 -10.445 1 97.88 111 THR B CA 1
ATOM 2051 C C . THR B 1 111 ? -4.148 -18.906 -11.188 1 97.88 111 THR B C 1
ATOM 2053 O O . THR B 1 111 ? -3.887 -18.047 -12.039 1 97.88 111 THR B O 1
ATOM 2056 N N . LEU B 1 112 ? -3.332 -19.844 -10.844 1 97.56 112 LEU B N 1
ATOM 2057 C CA . LEU B 1 112 ? -2.031 -20.047 -11.469 1 97.56 112 LEU B CA 1
ATOM 2058 C C . LEU B 1 112 ? -2.014 -21.328 -12.289 1 97.56 112 LEU B C 1
ATOM 2060 O O . LEU B 1 112 ? -1.748 -22.406 -11.758 1 97.56 112 LEU B O 1
ATOM 2064 N N . PRO B 1 113 ? -2.203 -21.156 -13.523 1 95.44 113 PRO B N 1
ATOM 2065 C CA . PRO B 1 113 ? -2.316 -22.359 -14.344 1 95.44 113 PRO B CA 1
ATOM 2066 C C . PRO B 1 113 ? -1.033 -23.188 -14.359 1 95.44 113 PRO B C 1
ATOM 2068 O O . PRO B 1 113 ? 0.061 -22.641 -14.203 1 95.44 113 PRO B O 1
ATOM 2071 N N . GLY B 1 114 ? -1.16 -24.531 -14.625 1 91.94 114 GLY B N 1
ATOM 2072 C CA . GLY B 1 114 ? -0.036 -25.438 -14.758 1 91.94 114 GLY B CA 1
ATOM 2073 C C . GLY B 1 114 ? 0.215 -26.266 -13.508 1 91.94 114 GLY B C 1
ATOM 2074 O O . GLY B 1 114 ? -0.539 -26.172 -12.539 1 91.94 114 GLY B O 1
ATOM 2075 N N . ASP B 1 115 ? 1.271 -27.125 -13.68 1 93.75 115 ASP B N 1
ATOM 2076 C CA . ASP B 1 115 ? 1.677 -27.938 -12.539 1 93.75 115 ASP B CA 1
ATOM 2077 C C . ASP B 1 115 ? 2.625 -27.156 -11.625 1 93.75 115 ASP B C 1
ATOM 2079 O O . ASP B 1 115 ? 3.646 -26.641 -12.086 1 93.75 115 ASP B O 1
ATOM 2083 N N . LEU B 1 116 ? 2.225 -27.141 -10.352 1 96.75 116 LEU B N 1
ATOM 2084 C CA . LEU B 1 116 ? 2.98 -26.344 -9.398 1 96.75 116 LEU B CA 1
ATOM 2085 C C . LEU B 1 116 ? 3.627 -27.234 -8.336 1 96.75 116 LEU B C 1
ATOM 2087 O O . LEU B 1 116 ? 3.111 -28.312 -8.031 1 96.75 116 LEU B O 1
ATOM 2091 N N . ARG B 1 117 ? 4.793 -26.812 -7.852 1 95.62 117 ARG B N 1
ATOM 2092 C CA . ARG B 1 117 ? 5.402 -27.453 -6.691 1 95.62 117 ARG B CA 1
ATOM 2093 C C . ARG B 1 117 ? 4.984 -26.766 -5.398 1 95.62 117 ARG B C 1
ATOM 2095 O O . ARG B 1 117 ? 5.703 -25.891 -4.891 1 95.62 117 ARG B O 1
ATOM 2102 N N . ALA B 1 118 ? 3.914 -27.172 -4.824 1 94.56 118 ALA B N 1
ATOM 2103 C CA . ALA B 1 118 ? 3.264 -26.531 -3.691 1 94.56 118 ALA B CA 1
ATOM 2104 C C . ALA B 1 118 ? 4.164 -26.531 -2.461 1 94.56 118 ALA B C 1
ATOM 2106 O O . ALA B 1 118 ? 4.137 -25.594 -1.661 1 94.56 118 ALA B O 1
ATOM 2107 N N . ASP B 1 119 ? 5.012 -27.5 -2.336 1 94.81 119 ASP B N 1
ATOM 2108 C CA . ASP B 1 119 ? 5.844 -27.641 -1.147 1 94.81 119 ASP B CA 1
ATOM 2109 C C . ASP B 1 119 ? 7.02 -26.672 -1.176 1 94.81 119 ASP B C 1
ATOM 2111 O O . ASP B 1 119 ? 7.691 -26.469 -0.162 1 94.81 119 ASP B O 1
ATOM 2115 N N . ASP B 1 120 ? 7.223 -26.031 -2.295 1 96.19 120 ASP B N 1
ATOM 2116 C CA . ASP B 1 120 ? 8.406 -25.188 -2.434 1 96.19 120 ASP B CA 1
AT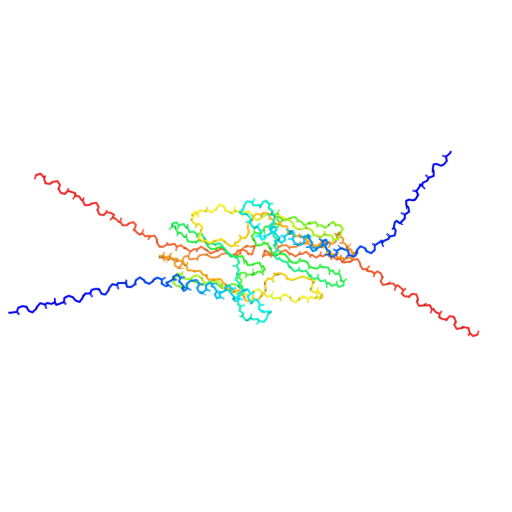OM 2117 C C . ASP B 1 120 ? 8.016 -23.703 -2.51 1 96.19 120 ASP B C 1
ATOM 2119 O O . ASP B 1 120 ? 8.836 -22.859 -2.863 1 96.19 120 ASP B O 1
ATOM 2123 N N . VAL B 1 121 ? 6.777 -23.453 -2.162 1 97.56 121 VAL B N 1
ATOM 2124 C CA . VAL B 1 121 ? 6.301 -22.078 -2.219 1 97.56 121 VAL B CA 1
ATOM 2125 C C . VAL B 1 121 ? 6.996 -21.25 -1.143 1 97.56 121 VAL B C 1
ATOM 2127 O O . VAL B 1 121 ? 7.129 -21.688 0.003 1 97.56 121 VAL B O 1
ATOM 2130 N N . GLU B 1 122 ? 7.477 -20.047 -1.573 1 97.94 122 GLU B N 1
ATOM 2131 C CA . GLU B 1 122 ? 8.109 -19.109 -0.646 1 97.94 122 GLU B CA 1
ATOM 2132 C C . GLU B 1 122 ? 7.379 -17.766 -0.629 1 97.94 122 GLU B C 1
ATOM 2134 O O . GLU B 1 122 ? 6.98 -17.266 -1.679 1 97.94 122 GLU B O 1
ATOM 2139 N N . ALA B 1 123 ? 7.18 -17.281 0.596 1 98.06 123 ALA B N 1
ATOM 2140 C CA . ALA B 1 123 ? 6.543 -15.984 0.76 1 98.06 123 ALA B CA 1
ATOM 2141 C C . ALA B 1 123 ? 7.359 -15.086 1.691 1 98.06 123 ALA B C 1
ATOM 2143 O O . ALA B 1 123 ? 7.891 -15.555 2.701 1 98.06 123 ALA B O 1
ATOM 2144 N N . SER B 1 124 ? 7.492 -13.844 1.309 1 97.94 124 SER B N 1
ATOM 2145 C CA . SER B 1 124 ? 8.156 -12.844 2.141 1 97.94 124 SER B CA 1
ATOM 2146 C C . SER B 1 124 ? 7.398 -11.523 2.133 1 97.94 124 SER B C 1
ATOM 2148 O O . SER B 1 124 ? 6.848 -11.125 1.104 1 97.94 124 SER B O 1
ATOM 2150 N N . LEU B 1 125 ? 7.297 -10.906 3.309 1 97.56 125 LEU B N 1
ATOM 2151 C CA . LEU B 1 125 ? 6.691 -9.586 3.441 1 97.56 125 LEU B CA 1
ATOM 2152 C C . LEU B 1 125 ? 7.715 -8.562 3.924 1 97.56 125 LEU B C 1
ATOM 2154 O O . LEU B 1 125 ? 8.203 -8.648 5.051 1 97.56 125 LEU B O 1
ATOM 2158 N N . ALA B 1 126 ? 8.023 -7.617 3.033 1 96.12 126 ALA B N 1
ATOM 2159 C CA . ALA B 1 126 ? 8.977 -6.559 3.344 1 96.12 126 ALA B CA 1
ATOM 2160 C C . ALA B 1 126 ? 8.477 -5.203 2.852 1 96.12 126 ALA B C 1
ATOM 2162 O O . ALA B 1 126 ? 7.988 -5.09 1.725 1 96.12 126 ALA B O 1
ATOM 2163 N N . HIS B 1 127 ? 8.484 -4.25 3.754 1 95.88 127 HIS B N 1
ATOM 2164 C CA . HIS B 1 127 ? 8.117 -2.885 3.4 1 95.88 127 HIS B CA 1
ATOM 2165 C C . HIS B 1 127 ? 6.695 -2.828 2.844 1 95.88 127 HIS B C 1
ATOM 2167 O O . HIS B 1 127 ? 6.43 -2.115 1.874 1 95.88 127 HIS B O 1
ATOM 2173 N N . GLY B 1 128 ? 5.922 -3.666 3.385 1 96.88 128 GLY B N 1
ATOM 2174 C CA . GLY B 1 128 ? 4.512 -3.641 3.021 1 96.88 128 GLY B CA 1
ATOM 2175 C C . GLY B 1 128 ? 4.227 -4.312 1.691 1 96.88 128 GLY B C 1
ATOM 2176 O O . GLY B 1 128 ? 3.145 -4.141 1.124 1 96.88 128 GLY B O 1
ATOM 2177 N N . LEU B 1 129 ? 5.227 -4.957 1.172 1 97.38 129 LEU B N 1
ATOM 2178 C CA . LEU B 1 129 ? 5.074 -5.707 -0.071 1 97.38 129 LEU B CA 1
ATOM 2179 C C . LEU B 1 129 ? 5.242 -7.203 0.173 1 97.38 129 LEU B C 1
ATOM 2181 O O . LEU B 1 129 ? 6.309 -7.648 0.609 1 97.38 129 LEU B O 1
ATOM 2185 N N . LEU B 1 130 ? 4.184 -7.984 -0.085 1 98.19 130 LEU B N 1
ATOM 2186 C CA . LEU B 1 130 ? 4.254 -9.438 -0.022 1 98.19 130 LEU B CA 1
ATOM 2187 C C . LEU B 1 130 ? 4.688 -10.023 -1.363 1 98.19 130 LEU B C 1
ATOM 2189 O O . LEU B 1 130 ? 4.102 -9.703 -2.4 1 98.19 130 LEU B O 1
ATOM 2193 N N . THR B 1 131 ? 5.68 -10.789 -1.324 1 97.56 131 THR B N 1
ATOM 2194 C CA . THR B 1 131 ? 6.117 -11.516 -2.514 1 97.56 131 THR B CA 1
ATOM 2195 C C . THR B 1 131 ? 5.961 -13.023 -2.318 1 97.56 131 THR B C 1
ATOM 2197 O O . THR B 1 131 ? 6.5 -13.586 -1.367 1 97.56 131 THR B O 1
ATOM 2200 N N . VAL B 1 132 ? 5.227 -13.641 -3.172 1 98.44 132 VAL B N 1
ATOM 2201 C CA . VAL B 1 132 ? 5.039 -15.086 -3.143 1 98.44 132 VAL B CA 1
ATOM 2202 C C . VAL B 1 132 ? 5.625 -15.711 -4.406 1 98.44 132 VAL B C 1
ATOM 2204 O O . VAL B 1 132 ? 5.227 -15.367 -5.52 1 98.44 132 VAL B O 1
ATOM 2207 N N . GLN B 1 133 ? 6.535 -16.562 -4.254 1 98.06 133 GLN B N 1
ATOM 2208 C CA . GLN B 1 133 ? 7.113 -17.328 -5.352 1 98.06 133 GLN B CA 1
ATOM 2209 C C . GLN B 1 133 ? 6.547 -18.75 -5.391 1 98.06 133 GLN B C 1
ATOM 2211 O O . GLN B 1 133 ? 6.637 -19.484 -4.41 1 98.06 133 GLN B O 1
ATOM 2216 N N . VAL B 1 134 ? 6.004 -19.125 -6.531 1 98.25 134 VAL B N 1
ATOM 2217 C CA . VAL B 1 134 ? 5.383 -20.438 -6.707 1 98.25 134 VAL B CA 1
ATOM 2218 C C . VAL B 1 134 ? 6.062 -21.188 -7.848 1 98.25 134 VAL B C 1
ATOM 2220 O O . VAL B 1 134 ? 5.746 -20.969 -9.016 1 98.25 134 VAL B O 1
ATOM 2223 N N . PRO B 1 135 ? 6.898 -22.125 -7.516 1 97.81 135 PRO B N 1
ATOM 2224 C CA . PRO B 1 135 ? 7.633 -22.859 -8.555 1 97.81 135 PRO B CA 1
ATOM 2225 C C . PRO B 1 135 ? 6.738 -23.781 -9.367 1 97.81 135 PRO B C 1
ATOM 2227 O O . PRO B 1 135 ? 5.805 -24.375 -8.828 1 97.81 135 PRO B O 1
ATOM 2230 N N . LYS B 1 136 ? 7.055 -23.875 -10.648 1 96.06 136 LYS 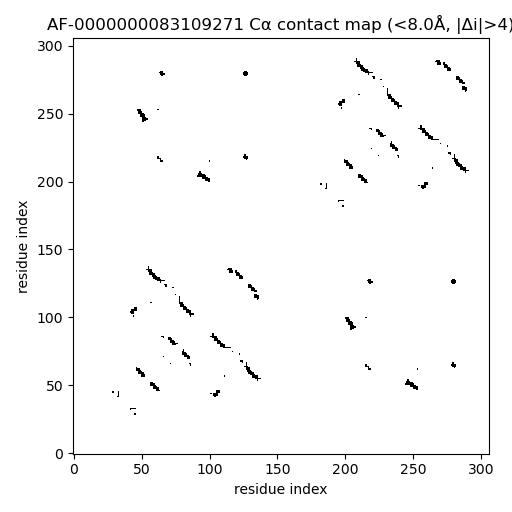B N 1
ATOM 2231 C CA . LYS B 1 136 ? 6.383 -24.812 -11.547 1 96.06 136 LYS B CA 1
ATOM 2232 C C . LYS B 1 136 ? 7.062 -26.172 -11.523 1 96.06 136 LYS B C 1
ATOM 2234 O O . LYS B 1 136 ? 8.266 -26.281 -11.258 1 96.06 136 LYS B O 1
ATOM 2239 N N . ALA B 1 137 ? 6.25 -27.219 -11.875 1 91.5 137 ALA B N 1
ATOM 2240 C CA . ALA B 1 137 ? 6.82 -28.547 -11.977 1 91.5 137 ALA B CA 1
ATOM 2241 C C . ALA B 1 137 ? 7.613 -28.719 -13.273 1 91.5 137 ALA B C 1
ATOM 2243 O O . ALA B 1 137 ? 7.234 -28.172 -14.312 1 91.5 137 ALA B O 1
ATOM 2244 N N . GLN B 1 138 ? 8.891 -28.781 -13.242 1 75 138 GLN B N 1
ATOM 2245 C CA . GLN B 1 138 ? 9.711 -29 -14.438 1 75 138 GLN B CA 1
ATOM 2246 C C . GLN B 1 138 ? 9.102 -30.062 -15.336 1 75 138 GLN B C 1
ATOM 2248 O O . GLN B 1 138 ? 8.641 -31.094 -14.859 1 75 138 GLN B O 1
ATOM 2253 N N . THR B 1 139 ? 8.406 -29.594 -16.344 1 60 139 THR B N 1
ATOM 2254 C CA . THR B 1 139 ? 7.984 -30.609 -17.297 1 60 139 THR B CA 1
ATOM 2255 C C . THR B 1 139 ? 9.18 -31.422 -17.797 1 60 139 THR B C 1
ATOM 2257 O O . THR B 1 139 ? 10.211 -30.844 -18.156 1 60 139 THR B O 1
ATOM 2260 N N . THR B 1 140 ? 9.367 -32.594 -17.375 1 51.75 140 THR B N 1
ATOM 2261 C CA . THR B 1 140 ? 10.32 -33.469 -18.031 1 51.75 140 THR B CA 1
ATOM 2262 C C . THR B 1 140 ? 10.289 -33.281 -19.531 1 51.75 140 THR B C 1
ATOM 2264 O O . THR B 1 140 ? 9.219 -33.281 -20.141 1 51.75 140 THR B O 1
ATOM 2267 N N . LYS B 1 141 ? 11.188 -32.406 -20.047 1 50.88 141 LYS B N 1
ATOM 2268 C CA . LYS B 1 141 ? 11.359 -32.406 -21.5 1 50.88 141 LYS B CA 1
ATOM 2269 C C . LYS B 1 141 ? 10.984 -33.781 -22.078 1 50.88 141 LYS B C 1
ATOM 2271 O O . LYS B 1 141 ? 11.367 -34.812 -21.531 1 50.88 141 LYS B O 1
ATOM 2276 N N . HIS B 1 142 ? 9.891 -33.875 -22.641 1 48.44 142 HIS B N 1
ATOM 2277 C CA . HIS B 1 142 ? 9.586 -35.031 -23.484 1 48.44 142 HIS B CA 1
ATOM 2278 C C . HIS B 1 142 ? 10.844 -35.562 -24.172 1 48.44 142 HIS B C 1
ATOM 2280 O O . HIS B 1 142 ? 11.547 -34.781 -24.844 1 48.44 142 HIS B O 1
ATOM 2286 N N . SER B 1 143 ? 11.508 -36.438 -23.578 1 50.59 143 SER B N 1
ATOM 2287 C CA . SER B 1 143 ? 12.539 -37.188 -24.281 1 50.59 143 SER B CA 1
ATOM 2288 C C . SER B 1 143 ? 12.148 -37.469 -25.734 1 50.59 143 SER B C 1
ATOM 2290 O O . SER B 1 143 ? 11.148 -38.125 -26 1 50.59 143 SER B O 1
ATOM 2292 N N . LYS B 1 144 ? 12.25 -36.438 -26.516 1 53.28 144 LYS B N 1
ATOM 2293 C CA . LYS B 1 144 ? 12.086 -36.781 -27.922 1 53.28 144 LYS B CA 1
ATOM 2294 C C . LYS B 1 144 ? 12.703 -38.125 -28.25 1 53.28 144 LYS B C 1
ATOM 2296 O O . LYS B 1 144 ? 13.898 -38.344 -28.016 1 53.28 144 LYS B O 1
ATOM 2301 N N . ILE B 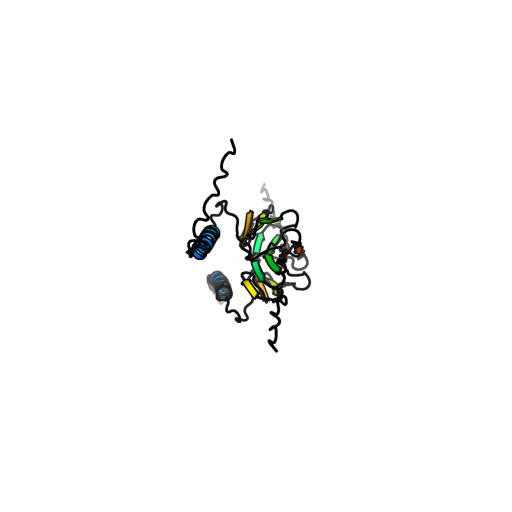1 145 ? 11.922 -39.125 -28.219 1 53.53 145 ILE B N 1
ATOM 2302 C CA . ILE B 1 145 ? 12.398 -40.406 -28.688 1 53.53 145 ILE B CA 1
ATOM 2303 C C . ILE B 1 145 ? 12.961 -40.25 -30.094 1 53.53 145 ILE B C 1
ATOM 2305 O O . ILE B 1 145 ? 12.242 -39.875 -31.031 1 53.53 145 ILE B O 1
ATOM 2309 N N . GLU B 1 146 ? 14.18 -39.844 -30.25 1 53.66 146 GLU B N 1
ATOM 2310 C CA . GLU B 1 146 ? 14.789 -39.906 -31.562 1 53.66 146 GLU B CA 1
ATOM 2311 C C . GLU B 1 146 ? 14.484 -41.25 -32.25 1 53.66 146 GLU B C 1
ATOM 2313 O O . GLU B 1 146 ? 14.789 -42.312 -31.688 1 53.66 146 GLU B O 1
ATOM 2318 N N . VAL B 1 147 ? 13.383 -41.281 -32.969 1 57.53 147 VAL B N 1
ATOM 2319 C CA . VAL B 1 147 ? 13.141 -42.5 -33.75 1 57.53 147 VAL B CA 1
ATOM 2320 C C . VAL B 1 147 ? 14.32 -42.719 -34.688 1 57.53 147 VAL B C 1
ATOM 2322 O O . VAL B 1 147 ? 14.633 -41.875 -35.531 1 57.53 147 VAL B O 1
ATOM 2325 N N . ALA B 1 148 ? 15.344 -43.531 -34.312 1 54.78 148 ALA B N 1
ATOM 2326 C CA . ALA B 1 148 ? 16.406 -44.031 -35.188 1 54.78 148 ALA B CA 1
ATOM 2327 C C . ALA B 1 148 ? 15.828 -44.562 -36.5 1 54.78 148 ALA B C 1
ATOM 2329 O O . ALA B 1 148 ? 14.82 -45.281 -36.469 1 54.78 148 ALA B O 1
ATOM 2330 N N . GLU B 1 149 ? 15.781 -43.781 -37.469 1 52.28 149 GLU B N 1
ATOM 2331 C CA . GLU B 1 149 ? 15.5 -44.344 -38.812 1 52.28 149 GLU B CA 1
ATOM 2332 C C . GLU B 1 149 ? 16.312 -45.625 -39.031 1 52.28 149 GLU B C 1
ATOM 2334 O O . GLU B 1 149 ? 17.531 -45.625 -38.844 1 52.28 149 GLU B O 1
ATOM 2339 N N . SER B 1 150 ? 15.789 -46.844 -38.75 1 50.56 150 SER B N 1
ATOM 2340 C CA . SER B 1 150 ? 16.406 -48.062 -39.281 1 50.56 150 SER B CA 1
ATOM 2341 C C . SER B 1 150 ? 16.766 -47.875 -40.75 1 50.56 150 SER B C 1
ATOM 2343 O O . SER B 1 150 ? 15.914 -47.531 -41.562 1 50.56 150 SER B O 1
ATOM 2345 N N . SER B 1 151 ? 17.906 -47.281 -41.062 1 47.09 151 SER B N 1
ATOM 2346 C CA . SER B 1 151 ? 18.469 -47.344 -42.406 1 47.09 151 SER B CA 1
ATOM 2347 C C . SER B 1 151 ? 18.234 -48.719 -43.031 1 47.09 151 SER B C 1
ATOM 2349 O O . SER B 1 151 ? 1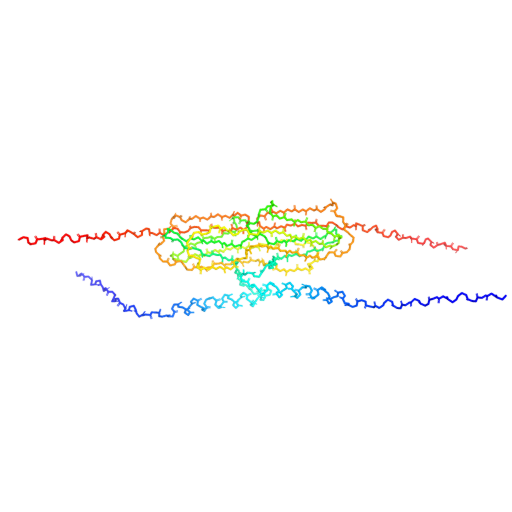8.688 -49.75 -42.5 1 47.09 151 SER B O 1
ATOM 2351 N N . SER B 1 152 ? 17.109 -49.094 -43.594 1 46.44 152 SER B N 1
ATOM 2352 C CA . SER B 1 152 ? 17.078 -50.188 -44.562 1 46.44 152 SER B CA 1
ATOM 2353 C C . SER B 1 152 ? 18.219 -50.094 -45.562 1 46.44 152 SER B C 1
ATOM 2355 O O . SER B 1 152 ? 18.312 -49.094 -46.312 1 46.44 152 SER B O 1
ATOM 2357 N N . ASP B 1 153 ? 19.406 -50.594 -45.219 1 38.72 153 ASP B N 1
ATOM 2358 C CA . ASP B 1 153 ? 20.172 -51.188 -46.312 1 38.72 153 ASP B CA 1
ATOM 2359 C C . ASP B 1 153 ? 19.344 -52.219 -47.062 1 38.72 153 ASP B C 1
ATOM 2361 O O . ASP B 1 153 ? 18.609 -53 -46.469 1 38.72 153 ASP B O 1
#

Radius of gyration: 30.16 Å; Cα contacts (8 Å, |Δi|>4): 473; chains: 2; bounding box: 42×128×94 Å

InterPro domains:
  IPR002068 Alpha crystallin/Hsp20 domain [PF00011] (51-146)
  IPR002068 Alpha crystallin/Hsp20 domain [PS01031] (40-151)
  IPR008978 HSP20-like chaperone [G3DSA:2.60.40.790] (10-148)
  IPR008978 HSP20-like chaperone [SSF49764] (40-147)
  IPR031107 Small heat shock protein [PTHR11527] (48-146)

pLDDT: mean 77.34, std 23.01, range [33.44, 98.44]

Secondary structure (DSSP, 8-state):
----------------TTHHHHHHHHHHHHHHHHHS--TT--PPB---EEEEE-SSEEEEEEE-TT--GGGEEEEEETTEEEEEEEEPPP---SEEEEE----EEEEEEEE--S-B-GGG-EEEEETTEEEEEEEB-----------------/----------------TTHHHHHHHHHHHHHHHHHS--TT--PPB---EEEEE-SSEEEEEEE-TT--GGGEEEEEETTEEEEEEEEPPP---SEEEEE----EEEEEEEE--S-B-GGG-EEEEETTEEEEEEEB-----------------

Solvent-accessible surface area (backbone atoms only — not comparable to full-atom values): 18040 Å² total; per-residue (Å²): 134,84,78,81,80,80,76,79,75,81,71,77,82,66,79,67,73,55,60,61,51,50,55,44,48,54,48,44,50,50,45,48,52,48,68,53,56,50,96,76,54,90,64,54,39,70,56,42,33,33,33,33,35,44,91,57,27,38,41,39,38,36,50,39,51,64,44,52,70,91,46,53,45,80,45,74,60,88,43,33,41,38,37,37,40,53,37,76,79,68,91,71,73,63,46,75,77,43,79,58,61,85,67,41,44,33,43,43,76,47,77,46,85,73,60,63,37,75,90,64,52,44,75,47,70,50,33,9,25,34,38,35,39,40,33,37,50,79,67,72,71,72,72,70,73,73,74,72,73,77,73,80,122,133,82,76,79,81,77,74,78,73,79,73,75,80,71,78,71,68,54,63,58,51,52,54,46,48,53,47,45,51,49,45,48,52,45,68,54,54,48,97,76,54,89,64,51,38,69,57,42,33,34,33,32,34,44,92,56,28,37,41,38,38,36,51,39,51,62,43,54,71,91,46,53,47,78,44,72,59,88,44,34,40,39,38,37,40,52,38,76,78,71,91,71,74,64,47,76,76,42,79,58,60,85,66,42,43,34,42,42,77,46,78,46,87,74,58,63,37,77,90,65,52,44,75,48,72,51,33,8,26,33,37,35,39,42,33,38,50,77,69,73,71,71,72,72,71,74,74,74,75,78,75,81,124

Foldseek 3Di:
DDPDPPDPDDDPPPPPVCVVVVVVVVVVVLVCLQVPPPVPDPDAHEFDWDWDDDPWWIKIKTFAAPDDPVFWDWDDDPQKIKIKGFADDDPDPDDDPDDDDDGTIHMDMDGHDAAWDRVPWDWDADNRMIMIIITHDPDPPPPPPPPPPPPPD/DPPPPPDDPDDPPPPCVCVVVVVVVVVVVLVCLQVPPPVPDPDAHEFDWDWDDDPWWIKIKTFAAPDDPVFKDWDDDPQKIKIKGFADDDPDPDDDPDDDDDGTIHMDMDGHDAAWDRVPWDWDADNRMIMIIITHDPDPPPPPPPPPPPPPD

Sequence (306 aa):
MTLPVRRAGATPAMWRPFRGFEDIYSEFDRLVQSLVGGPGGDGAWLPAADVSETEAAYVVEIELPGVRPGDVDVELDGNELVVTGEVKERKREGLLRRRTRRIGNFEYRVTLPGDLRADDVEASLAHGLLTVQVPKAQTTKHSKIEVAESSSDMTLPVRRAGATPAMWRPFRGFEDIYSEFDRLVQSLVGGPGGDGAWLPAADVSETEAAYVVEIELPGVRPGDVDVELDGNELVVTGEVKERKREGLLRRRTRRIGNFEYRVTLPGDLRADDVEASLAHGLLTVQVPKAQTTKHSKIEVAESSSD

Nearest PDB structures (foldseek):
  6l6m-assembly1_A  TM=8.374E-01  e=1.818E-08  Entamoeba histolytica
  5zul-assembly1_F-2  TM=8.092E-01  e=7.887E-08  Mycobacterium marinum M
  5zul-assembly1_C-2  TM=8.657E-01  e=2.439E-07  Mycobacterium marinum M
  5zul-assembly1_A-2  TM=8.641E-01  e=2.305E-07  Mycobacterium marinum M
  7ck4-assembly1_A  TM=6.770E-01  e=1.070E-05  Synechococcus phage S-ShM2